Protein AF-A0A1W5DAJ4-F1 (afdb_monomer_lite)

Radius of gyration: 25.54 Å; chains: 1; bounding box: 80×36×80 Å

Organism: NCBI:txid136370

Foldseek 3Di:
DAKFWDKDKDKWFDPPPPDPVNVVVVVLVVQVVVCVVVQLLQWWWAAPPPDPDPPDIDTDGDHRAEEAEAECQVPPDASVVCVVVVNDVVVVDCVVQAPADRGHPDPHGHRQWHWYWYHYHRIIMIMIIGIDPDPPDDPDPDDDPPPDDDPDDPPPPPDDDDDDDDDDDDDDDDDDDDDDDDDPDDDDDDDDDDDDDDDDDDDDDD

Sequence (206 aa):
MPPAYTRMILCFSLPSGTGILYAIHILRDGLRATVSDIPILSGEVKWACPSKQKGLRAIHVGRRPELVVKDLTASHLGFADLHATYFPPSELDGDILCAQPGFPQQWIDLPILATQATFINGGLLLGICVYHLARRGRHNNSPQNPRRKLPQLPNSIWPIFVESAITPRTIRPSPLDVRLWPWSHLRPCRIRCPTELSHRPPTIPP

InterPro domains:
  IPR023213 Chloramphenicol acetyltransferase-like domain superfamily [G3DSA:3.30.559.10] (1-135)
  IPR054710 Trichothecene 3-O-acetyltransferase-like, N-terminal [PF22664] (5-132)

Structure (mmCIF, N/CA/C/O backbone):
data_AF-A0A1W5DAJ4-F1
#
_entry.id   AF-A0A1W5DAJ4-F1
#
loop_
_atom_site.group_PDB
_atom_site.id
_atom_site.type_symbol
_atom_site.label_atom_id
_atom_site.label_alt_id
_atom_site.label_comp_id
_atom_site.label_asym_id
_atom_site.label_entity_id
_atom_site.label_seq_id
_atom_site.pdbx_PDB_ins_code
_atom_site.Cartn_x
_atom_site.Cartn_y
_atom_site.Cartn_z
_atom_site.occupancy
_atom_site.B_iso_or_equiv
_atom_site.auth_seq_id
_atom_site.auth_comp_id
_atom_site.auth_asym_id
_atom_site.auth_atom_id
_atom_site.pdbx_PDB_model_num
ATOM 1 N N . MET A 1 1 ? 14.054 11.609 -15.795 1.00 62.72 1 MET A N 1
ATOM 2 C CA . MET A 1 1 ? 13.178 11.749 -14.623 1.00 62.72 1 MET A CA 1
ATOM 3 C C . MET A 1 1 ? 13.763 10.889 -13.519 1.00 62.72 1 MET A C 1
ATOM 5 O O . MET A 1 1 ? 14.151 9.762 -13.837 1.00 62.72 1 MET A O 1
ATOM 9 N N . PRO A 1 2 ? 13.934 11.429 -12.304 1.00 78.12 2 PRO A N 1
ATOM 10 C CA . PRO A 1 2 ? 14.338 10.625 -11.160 1.00 78.12 2 PRO A CA 1
ATOM 11 C C . PRO A 1 2 ? 13.298 9.522 -10.900 1.00 78.12 2 PRO A C 1
ATOM 13 O O . PRO A 1 2 ? 12.136 9.681 -11.285 1.00 78.12 2 PRO A O 1
ATOM 16 N N . PRO A 1 3 ? 13.701 8.398 -10.295 1.00 84.56 3 PRO A N 1
ATOM 17 C CA . PRO A 1 3 ? 12.768 7.403 -9.779 1.00 84.56 3 PRO A CA 1
ATOM 18 C C . PRO A 1 3 ? 11.760 8.066 -8.843 1.00 84.56 3 PRO A C 1
ATOM 20 O O . PRO A 1 3 ? 12.147 8.897 -8.024 1.00 84.56 3 PRO A O 1
ATOM 23 N N . ALA A 1 4 ? 10.489 7.716 -8.981 1.00 91.12 4 ALA A N 1
ATOM 24 C CA . ALA A 1 4 ? 9.424 8.249 -8.146 1.00 91.12 4 ALA A CA 1
ATOM 25 C C . ALA A 1 4 ? 8.326 7.202 -7.978 1.00 91.12 4 ALA A C 1
ATOM 27 O O . ALA A 1 4 ? 8.133 6.362 -8.861 1.00 91.12 4 ALA A O 1
ATOM 28 N N . TYR A 1 5 ? 7.600 7.281 -6.870 1.00 93.06 5 TYR A N 1
ATOM 29 C CA . TYR A 1 5 ? 6.400 6.493 -6.629 1.00 93.06 5 TYR A CA 1
ATOM 30 C C . TYR A 1 5 ? 5.166 7.382 -6.685 1.00 93.06 5 TYR A C 1
ATOM 32 O O . TYR A 1 5 ? 5.114 8.434 -6.047 1.00 93.06 5 TYR A O 1
ATOM 40 N N . THR A 1 6 ? 4.139 6.914 -7.388 1.00 93.81 6 THR A N 1
ATOM 41 C CA . THR A 1 6 ? 2.778 7.392 -7.154 1.00 93.81 6 THR A CA 1
ATOM 42 C C . THR A 1 6 ? 2.288 6.756 -5.859 1.00 93.81 6 THR A C 1
ATOM 44 O O . THR A 1 6 ? 2.327 5.531 -5.720 1.00 93.81 6 THR A O 1
ATOM 47 N N . ARG A 1 7 ? 1.853 7.585 -4.908 1.00 94.62 7 ARG A N 1
ATOM 48 C CA . ARG A 1 7 ? 1.373 7.152 -3.592 1.00 94.62 7 ARG A CA 1
ATOM 49 C C . ARG A 1 7 ? -0.119 7.419 -3.465 1.00 94.62 7 ARG A C 1
ATOM 51 O O . ARG A 1 7 ? -0.577 8.502 -3.816 1.00 94.62 7 ARG A O 1
ATOM 58 N N . MET A 1 8 ? -0.852 6.433 -2.967 1.00 95.88 8 MET A N 1
ATOM 59 C CA . MET A 1 8 ? -2.287 6.510 -2.700 1.00 95.88 8 MET A CA 1
ATOM 60 C C . MET A 1 8 ? -2.552 5.978 -1.297 1.00 95.88 8 MET A C 1
ATOM 62 O O . MET A 1 8 ? -1.924 5.003 -0.890 1.00 95.88 8 MET A O 1
ATOM 66 N N . ILE A 1 9 ? -3.480 6.597 -0.574 1.00 97.06 9 ILE A N 1
ATOM 67 C CA . ILE A 1 9 ? -3.928 6.131 0.739 1.00 97.06 9 ILE A CA 1
ATOM 68 C C . ILE A 1 9 ? -5.428 5.879 0.640 1.00 97.06 9 ILE A C 1
ATOM 70 O O . ILE A 1 9 ? -6.190 6.780 0.297 1.00 97.06 9 ILE A O 1
ATOM 74 N N . LEU A 1 10 ? -5.840 4.645 0.911 1.00 97.06 10 LEU A N 1
ATOM 75 C CA . LEU A 1 10 ? -7.243 4.249 0.966 1.00 97.06 10 LEU A CA 1
ATOM 76 C C . LEU A 1 10 ? -7.658 4.099 2.428 1.00 97.06 10 LEU A C 1
ATOM 78 O O . LEU A 1 10 ? -6.958 3.449 3.203 1.00 97.06 10 LEU A O 1
ATOM 82 N N . CYS A 1 11 ? -8.788 4.691 2.801 1.00 96.94 11 CYS A N 1
ATOM 83 C CA . CYS A 1 11 ? -9.263 4.715 4.181 1.00 96.94 11 CYS A CA 1
ATOM 84 C C . CYS A 1 11 ? -10.478 3.795 4.329 1.00 96.94 11 CYS A C 1
ATOM 86 O O . CYS A 1 11 ? -11.463 3.951 3.610 1.00 96.94 11 CYS A O 1
ATOM 88 N N . PHE A 1 12 ? -10.425 2.864 5.280 1.00 96.69 12 PHE A N 1
ATOM 89 C CA . PHE A 1 12 ? -11.493 1.903 5.541 1.00 96.69 12 PHE A CA 1
ATOM 90 C C . PHE A 1 12 ? -11.929 1.967 7.002 1.00 96.69 12 PHE A C 1
ATOM 92 O O . PHE A 1 12 ? -11.098 1.880 7.907 1.00 96.69 12 PHE A O 1
ATOM 99 N N . SER A 1 13 ? -13.238 2.066 7.234 1.00 96.31 13 SER A N 1
ATOM 100 C CA . SER A 1 13 ? -13.805 1.816 8.558 1.00 96.31 13 SER A CA 1
ATOM 101 C C . SER A 1 13 ? -13.768 0.316 8.832 1.00 96.31 13 SER A C 1
ATOM 103 O O . SER A 1 13 ? -14.112 -0.481 7.956 1.00 96.31 13 SER A O 1
ATOM 105 N N . LEU A 1 14 ? -13.350 -0.073 10.035 1.00 94.62 14 LEU A N 1
ATOM 106 C CA . LEU A 1 14 ? -13.385 -1.465 10.465 1.00 94.62 14 LEU A CA 1
ATOM 107 C C . LEU A 1 14 ? -14.561 -1.679 11.425 1.00 94.62 14 LEU A C 1
ATOM 109 O O . LEU A 1 14 ? -14.670 -0.951 12.414 1.00 94.62 14 LEU A O 1
ATOM 113 N N . PRO A 1 15 ? -15.421 -2.688 11.184 1.00 90.94 15 PRO A N 1
ATOM 114 C CA . PRO A 1 15 ? -16.471 -3.055 12.127 1.00 90.94 15 PRO A CA 1
ATOM 115 C C . PRO A 1 15 ? -15.903 -3.380 13.510 1.00 90.94 15 PRO A C 1
ATOM 117 O O . PRO A 1 15 ? -14.815 -3.961 13.626 1.00 90.94 15 PRO A O 1
ATOM 120 N N . SER A 1 16 ? -16.659 -3.060 14.560 1.00 85.69 16 SER A N 1
ATOM 121 C CA . SER A 1 16 ? -16.289 -3.393 15.936 1.00 85.69 16 SER A CA 1
ATOM 122 C C . SER A 1 16 ? -16.043 -4.899 16.091 1.00 85.69 16 SER A C 1
ATOM 124 O O . SER A 1 16 ? -16.784 -5.731 15.571 1.00 85.69 16 SER A O 1
ATOM 126 N N . GLY A 1 17 ? -14.955 -5.258 16.777 1.00 83.06 17 GLY A N 1
ATOM 127 C CA . GLY A 1 17 ? -14.549 -6.655 16.960 1.00 83.06 17 GLY A CA 1
ATOM 128 C C . GLY A 1 17 ? -13.817 -7.287 15.769 1.00 83.06 17 GLY A C 1
ATOM 129 O O . GLY A 1 17 ? -13.418 -8.447 15.863 1.00 83.06 17 GLY A O 1
ATOM 130 N N . THR A 1 18 ? -13.581 -6.556 14.670 1.00 87.81 18 THR A N 1
ATOM 131 C CA . THR A 1 18 ? -12.722 -7.051 13.582 1.00 87.81 18 THR A CA 1
ATOM 132 C C . THR A 1 18 ? -11.297 -7.241 14.092 1.00 87.81 18 THR A C 1
ATOM 134 O O . THR A 1 18 ? -10.613 -6.280 14.441 1.00 87.81 18 THR A O 1
ATOM 137 N N . GLY A 1 19 ? -10.822 -8.486 14.111 1.00 90.88 19 GLY A N 1
ATOM 138 C CA . GLY A 1 19 ? -9.447 -8.785 14.495 1.00 90.88 19 GLY A CA 1
ATOM 139 C C . GLY A 1 19 ? -8.446 -8.268 13.459 1.00 90.88 19 GLY A C 1
ATOM 140 O O . GLY A 1 19 ? -8.556 -8.579 12.273 1.00 90.88 19 GLY A O 1
ATOM 141 N N . ILE A 1 20 ? -7.414 -7.549 13.909 1.00 93.25 20 ILE A N 1
ATOM 142 C CA . ILE A 1 20 ? -6.321 -7.044 13.056 1.00 93.25 20 ILE A CA 1
ATOM 143 C C . ILE A 1 20 ? -5.693 -8.174 12.225 1.00 93.25 20 ILE A C 1
ATOM 145 O O . ILE A 1 20 ? -5.485 -8.031 11.021 1.00 93.25 20 ILE A O 1
ATOM 149 N N . LEU A 1 21 ? -5.463 -9.339 12.839 1.00 95.31 21 LEU A N 1
ATOM 150 C CA . LEU A 1 21 ? -4.901 -10.511 12.156 1.00 95.31 21 LEU A CA 1
ATOM 151 C C . LEU A 1 21 ? -5.775 -11.002 10.996 1.00 95.31 21 LEU A C 1
ATOM 153 O O . LEU A 1 21 ? -5.245 -11.409 9.962 1.00 95.31 21 LEU A O 1
ATOM 157 N N . TYR A 1 22 ? -7.098 -10.929 11.145 1.00 95.19 22 TYR A N 1
ATOM 158 C CA . TYR A 1 22 ? -8.038 -11.315 10.098 1.00 95.19 22 TYR A CA 1
ATOM 159 C C . TYR A 1 22 ? -7.970 -10.348 8.910 1.00 95.19 22 TYR A C 1
ATOM 161 O O . TYR A 1 22 ? -7.842 -10.780 7.765 1.00 95.19 22 TYR A O 1
ATOM 169 N N . ALA A 1 23 ? -7.943 -9.039 9.175 1.00 95.94 23 ALA A N 1
ATOM 170 C CA . ALA A 1 23 ? -7.769 -8.031 8.131 1.00 95.94 23 ALA A CA 1
ATOM 171 C C . ALA A 1 23 ? -6.422 -8.183 7.398 1.00 95.94 23 ALA A C 1
ATOM 173 O O . ALA A 1 23 ? -6.378 -8.147 6.169 1.00 95.94 23 ALA A O 1
ATOM 174 N N . ILE A 1 24 ? -5.326 -8.431 8.128 1.00 96.75 24 ILE A N 1
ATOM 175 C CA . ILE A 1 24 ? -4.007 -8.709 7.532 1.00 96.75 24 ILE A CA 1
ATOM 176 C C . ILE A 1 24 ? -4.068 -9.935 6.617 1.00 96.75 24 ILE A C 1
ATOM 178 O O . ILE A 1 24 ? -3.464 -9.928 5.544 1.00 96.75 24 ILE A O 1
ATOM 182 N N . HIS A 1 25 ? -4.773 -10.990 7.029 1.00 96.50 25 HIS A N 1
ATOM 183 C CA . HIS A 1 25 ? -4.914 -12.201 6.227 1.00 96.50 25 HIS A CA 1
ATOM 184 C C . HIS A 1 25 ? -5.629 -11.917 4.899 1.00 96.50 25 HIS A C 1
ATOM 186 O O . HIS A 1 25 ? -5.073 -12.229 3.846 1.00 96.50 25 HIS A O 1
ATOM 192 N N . ILE A 1 26 ? -6.773 -11.223 4.943 1.00 96.50 26 ILE A N 1
ATOM 193 C CA . ILE A 1 26 ? -7.517 -10.804 3.743 1.00 96.50 26 ILE A CA 1
ATOM 194 C C . ILE A 1 26 ? -6.635 -9.963 2.815 1.00 96.50 26 ILE A C 1
ATOM 196 O O . ILE A 1 26 ? -6.581 -10.217 1.613 1.00 96.50 26 ILE A O 1
ATOM 200 N N . LEU A 1 27 ? -5.915 -8.977 3.357 1.00 97.38 27 LEU A N 1
ATOM 201 C CA . LEU A 1 27 ? -5.051 -8.107 2.559 1.00 97.38 27 LEU A CA 1
ATOM 202 C C . LEU A 1 27 ? -3.917 -8.881 1.881 1.00 97.38 27 LEU A C 1
ATOM 204 O O . LEU A 1 27 ? -3.613 -8.630 0.716 1.00 97.38 27 LEU A O 1
ATOM 208 N N . ARG A 1 28 ? -3.297 -9.837 2.582 1.00 96.69 28 ARG A N 1
ATOM 209 C CA . ARG A 1 28 ? -2.247 -10.691 2.005 1.00 96.69 28 ARG A CA 1
ATOM 210 C C . ARG A 1 28 ? -2.785 -11.570 0.885 1.00 96.69 28 ARG A C 1
ATOM 212 O O . ARG A 1 28 ? -2.113 -11.718 -0.136 1.00 96.69 28 ARG A O 1
ATOM 219 N N . ASP A 1 29 ? -3.975 -12.131 1.060 1.00 96.56 29 ASP A N 1
ATOM 220 C CA . ASP A 1 29 ? -4.607 -12.956 0.036 1.00 96.56 29 ASP A CA 1
ATOM 221 C C . ASP A 1 29 ? -5.022 -12.137 -1.184 1.00 96.56 29 ASP A C 1
ATOM 223 O O . ASP A 1 29 ? -4.697 -12.525 -2.307 1.00 96.56 29 ASP A O 1
ATOM 227 N N . GLY A 1 30 ? -5.622 -10.963 -0.978 1.00 96.38 30 GLY A N 1
ATOM 228 C CA . GLY A 1 30 ? -5.949 -10.030 -2.054 1.00 96.38 30 GLY A CA 1
ATOM 229 C C . GLY A 1 30 ? -4.711 -9.564 -2.821 1.00 96.38 30 GLY A C 1
ATOM 230 O O . GLY A 1 30 ? -4.702 -9.574 -4.052 1.00 96.38 30 GLY A O 1
ATOM 231 N N . LEU A 1 31 ? -3.626 -9.226 -2.118 1.00 96.12 31 LEU A N 1
ATOM 232 C CA . LEU A 1 31 ? -2.358 -8.839 -2.741 1.00 96.12 31 LEU A CA 1
ATOM 233 C C . LEU A 1 31 ? -1.751 -9.985 -3.562 1.00 96.12 31 LEU A C 1
ATOM 235 O O . LEU A 1 31 ? -1.262 -9.764 -4.670 1.00 96.12 31 LEU A O 1
ATOM 239 N N . ARG A 1 32 ? -1.808 -11.218 -3.047 1.00 94.94 32 ARG A N 1
ATOM 240 C CA . ARG A 1 32 ? -1.338 -12.414 -3.756 1.00 94.94 32 ARG A CA 1
ATOM 241 C C . ARG A 1 32 ? -2.164 -12.687 -5.015 1.00 94.94 32 ARG A C 1
ATOM 243 O O . ARG A 1 32 ? -1.570 -12.970 -6.051 1.00 94.94 32 ARG A O 1
ATOM 250 N N . ALA A 1 33 ? -3.489 -12.561 -4.944 1.00 95.81 33 ALA A N 1
ATOM 251 C CA . ALA A 1 33 ? -4.372 -12.683 -6.105 1.00 95.81 33 ALA A CA 1
ATOM 252 C C . ALA A 1 33 ? -4.077 -11.592 -7.150 1.00 95.81 33 ALA A C 1
ATOM 254 O O . ALA A 1 33 ? -3.820 -11.898 -8.308 1.00 95.81 33 ALA A O 1
ATOM 255 N N . THR A 1 34 ? -3.966 -10.335 -6.712 1.00 95.06 34 THR A N 1
ATOM 256 C CA . THR A 1 34 ? -3.654 -9.181 -7.577 1.00 95.06 34 THR A CA 1
ATOM 257 C C . THR A 1 34 ? -2.344 -9.381 -8.339 1.00 95.06 34 THR A C 1
ATOM 259 O O . THR A 1 34 ? -2.237 -9.085 -9.525 1.00 95.06 34 THR A O 1
ATOM 262 N N . VAL A 1 35 ? -1.329 -9.908 -7.659 1.00 93.25 35 VAL A N 1
ATOM 263 C CA . VAL A 1 35 ? -0.022 -10.207 -8.250 1.00 93.25 35 VAL A CA 1
ATOM 264 C C . VAL A 1 35 ? -0.062 -11.426 -9.168 1.00 93.25 35 VAL A C 1
ATOM 266 O O . VAL A 1 35 ? 0.654 -11.445 -10.164 1.00 93.25 35 VAL A O 1
ATOM 269 N N . SER A 1 36 ? -0.887 -12.425 -8.861 1.00 92.81 36 SER A N 1
ATOM 270 C CA . SER A 1 36 ? -1.119 -13.560 -9.757 1.00 92.81 36 SER A CA 1
ATOM 271 C C . SER A 1 36 ? -1.712 -13.094 -11.089 1.00 92.81 36 SER A C 1
ATOM 273 O O . SER A 1 36 ? -1.249 -13.516 -12.147 1.00 92.81 36 SER A O 1
ATOM 275 N N . ASP A 1 37 ? -2.683 -12.183 -11.035 1.00 95.19 37 ASP A N 1
ATOM 276 C CA . ASP A 1 37 ? -3.364 -11.657 -12.221 1.00 95.19 37 ASP A CA 1
ATOM 277 C C . ASP A 1 37 ? -2.502 -10.643 -12.984 1.00 95.19 37 ASP A C 1
ATOM 279 O O . ASP A 1 37 ? -2.554 -10.558 -14.213 1.00 95.19 37 ASP A O 1
ATOM 283 N N . ILE A 1 38 ? -1.667 -9.886 -12.265 1.00 93.25 38 ILE A N 1
ATOM 284 C CA . ILE A 1 38 ? -0.798 -8.848 -12.825 1.00 93.25 38 ILE A CA 1
ATOM 285 C C . ILE A 1 38 ? 0.655 -9.071 -12.351 1.00 93.25 38 ILE A C 1
ATOM 287 O O . ILE A 1 38 ? 1.167 -8.325 -11.506 1.00 93.25 38 ILE A O 1
ATOM 291 N N . PRO A 1 39 ? 1.383 -10.054 -12.926 1.00 91.19 39 PRO A N 1
ATOM 292 C CA . PRO A 1 39 ? 2.701 -10.470 -12.433 1.00 91.19 39 PRO A CA 1
ATOM 293 C C . PRO A 1 39 ? 3.750 -9.363 -12.386 1.00 91.19 39 PRO A C 1
ATOM 295 O O . PRO A 1 39 ? 4.647 -9.403 -11.546 1.00 91.19 39 PRO A O 1
ATOM 298 N N . ILE A 1 40 ? 3.643 -8.338 -13.237 1.00 90.50 40 ILE A N 1
ATOM 299 C CA . ILE A 1 40 ? 4.591 -7.218 -13.236 1.00 90.50 40 ILE A CA 1
ATOM 300 C C . ILE A 1 40 ? 4.598 -6.449 -11.905 1.00 90.50 40 ILE A C 1
ATOM 302 O O . ILE A 1 40 ? 5.617 -5.863 -11.560 1.00 90.50 40 ILE A O 1
ATOM 306 N N . LEU A 1 41 ? 3.516 -6.492 -11.119 1.00 92.12 41 LEU A N 1
ATOM 307 C CA . LEU A 1 41 ? 3.456 -5.850 -9.800 1.00 92.12 41 LEU A CA 1
ATOM 308 C C . LEU A 1 41 ? 4.378 -6.524 -8.773 1.00 92.12 41 LEU A C 1
ATOM 310 O O . LEU A 1 41 ? 4.851 -5.869 -7.851 1.00 92.12 41 LEU A O 1
ATOM 314 N N . SER A 1 42 ? 4.704 -7.804 -8.972 1.00 92.19 42 SER A N 1
ATOM 315 C CA . SER A 1 42 ? 5.742 -8.524 -8.212 1.00 92.19 42 SER A CA 1
ATOM 316 C C . SER A 1 42 ? 7.163 -8.229 -8.690 1.00 92.19 42 SER A C 1
ATOM 318 O O . SER A 1 42 ? 8.122 -8.891 -8.295 1.00 92.19 42 SER A O 1
ATOM 320 N N . GLY A 1 43 ? 7.302 -7.293 -9.624 1.00 91.12 43 GLY A N 1
ATOM 321 C CA . GLY A 1 43 ? 8.576 -6.950 -10.205 1.00 91.12 43 GLY A CA 1
ATOM 322 C C . GLY A 1 43 ? 9.377 -5.974 -9.358 1.00 91.12 43 GLY A C 1
ATOM 323 O O . GLY A 1 43 ? 8.857 -5.246 -8.514 1.00 91.12 43 GLY A O 1
ATOM 324 N N . GLU A 1 44 ? 10.661 -5.918 -9.660 1.00 90.31 44 GLU A N 1
ATOM 325 C CA . GLU A 1 44 ? 11.583 -4.893 -9.193 1.00 90.31 44 GLU A CA 1
ATOM 326 C C . GLU A 1 44 ? 12.298 -4.262 -10.388 1.00 90.31 44 GLU A C 1
ATOM 328 O O . GLU A 1 44 ? 12.596 -4.912 -11.395 1.00 90.31 44 GLU A O 1
ATOM 333 N N . VAL A 1 45 ? 12.561 -2.968 -10.287 1.00 88.00 45 VAL A N 1
ATOM 334 C CA . VAL A 1 45 ? 13.271 -2.197 -11.292 1.00 88.00 45 VAL A CA 1
ATOM 335 C C . VAL A 1 45 ? 14.755 -2.228 -10.964 1.00 88.00 45 VAL A C 1
ATOM 337 O O . VAL A 1 45 ? 15.208 -1.650 -9.976 1.00 88.00 45 VAL A O 1
ATOM 340 N N . LYS A 1 46 ? 15.512 -2.872 -11.849 1.00 85.31 46 LYS A N 1
ATOM 341 C CA . LYS A 1 46 ? 16.963 -3.042 -11.772 1.00 85.31 46 LYS A CA 1
ATOM 342 C C . LYS A 1 46 ? 17.659 -2.348 -12.931 1.00 85.31 46 LYS A C 1
ATOM 344 O O . LYS A 1 46 ? 17.057 -2.050 -13.966 1.00 85.31 46 LYS A O 1
ATOM 349 N N . TRP A 1 47 ? 18.953 -2.091 -12.780 1.00 77.50 47 TRP A N 1
ATOM 350 C CA . TRP A 1 47 ? 19.781 -1.651 -13.898 1.00 77.50 47 TRP A CA 1
ATOM 351 C C . TRP A 1 47 ? 19.896 -2.767 -14.933 1.00 77.50 47 TRP A C 1
ATOM 353 O O . TRP A 1 47 ? 20.207 -3.907 -14.597 1.00 77.50 47 TRP A O 1
ATOM 363 N N . ALA A 1 48 ? 19.668 -2.439 -16.205 1.00 73.12 48 ALA A N 1
ATOM 364 C CA . ALA A 1 48 ? 19.890 -3.394 -17.279 1.00 73.12 48 ALA A CA 1
ATOM 365 C C . ALA A 1 48 ? 21.406 -3.565 -17.484 1.00 73.12 48 ALA A C 1
ATOM 367 O O . ALA A 1 48 ? 22.054 -2.715 -18.101 1.00 73.12 48 ALA A O 1
ATOM 368 N N . CYS A 1 49 ? 21.976 -4.647 -16.954 1.00 64.38 49 CYS A N 1
ATOM 369 C CA . CYS A 1 49 ? 23.369 -5.039 -17.176 1.00 64.38 49 CYS A CA 1
ATOM 370 C C . CYS A 1 49 ? 23.466 -6.210 -18.173 1.00 64.38 49 CYS A C 1
ATOM 372 O O . CYS A 1 49 ? 22.663 -7.136 -18.073 1.00 64.38 49 CYS A O 1
ATOM 374 N N . PRO A 1 50 ? 24.454 -6.231 -19.091 1.00 60.41 50 PRO A N 1
ATOM 375 C CA . PRO A 1 50 ? 25.263 -5.108 -19.560 1.00 60.41 50 PRO A CA 1
ATOM 376 C C . PRO A 1 50 ? 24.501 -4.352 -20.662 1.00 60.41 50 PRO A C 1
ATOM 378 O O . PRO A 1 50 ? 24.296 -4.869 -21.760 1.00 60.41 50 PRO A O 1
ATOM 381 N N . SER A 1 51 ? 24.080 -3.112 -20.404 1.00 59.78 51 SER A N 1
ATOM 382 C CA . SER A 1 51 ? 23.511 -2.256 -21.451 1.00 59.78 51 SER A CA 1
ATOM 383 C C . SER A 1 51 ? 24.495 -1.159 -21.847 1.00 59.78 51 SER A C 1
ATOM 385 O O . SER A 1 51 ? 25.037 -0.437 -21.016 1.00 59.78 51 SER A O 1
ATOM 387 N N . LYS A 1 52 ? 24.704 -0.993 -23.158 1.00 60.97 52 LYS A N 1
ATOM 388 C CA . LYS A 1 52 ? 25.476 0.133 -23.718 1.00 60.97 52 LYS A CA 1
ATOM 389 C C . LYS A 1 52 ? 24.762 1.482 -23.525 1.00 60.97 52 LYS A C 1
ATOM 391 O O . LYS A 1 52 ? 25.350 2.538 -23.738 1.00 60.97 52 LYS A O 1
ATOM 396 N N . GLN A 1 53 ? 23.486 1.463 -23.132 1.00 68.75 53 GLN A N 1
ATOM 397 C CA . GLN A 1 53 ? 22.675 2.651 -22.907 1.00 68.75 53 GLN A CA 1
ATOM 398 C C . GLN A 1 53 ? 22.635 3.003 -21.417 1.00 68.75 53 GLN A C 1
ATOM 400 O O . GLN A 1 53 ? 21.876 2.412 -20.649 1.00 68.75 53 GLN A O 1
ATOM 405 N N . LYS A 1 54 ? 23.378 4.047 -21.028 1.00 65.62 54 LYS A N 1
ATOM 406 C CA . LYS A 1 54 ? 23.235 4.675 -19.705 1.00 65.62 54 LYS A CA 1
ATOM 407 C C . LYS A 1 54 ? 21.759 4.988 -19.434 1.00 65.62 54 LYS A C 1
ATOM 409 O O . LYS A 1 54 ? 21.090 5.595 -20.275 1.00 65.62 54 LYS A O 1
ATOM 414 N N . GLY A 1 55 ? 21.256 4.596 -18.266 1.00 67.88 55 GLY A N 1
ATOM 415 C CA . GLY A 1 55 ? 19.868 4.868 -17.884 1.00 67.88 55 GLY A CA 1
ATOM 416 C C . GLY A 1 55 ? 18.876 3.738 -18.165 1.00 67.88 55 GLY A C 1
ATOM 417 O O . GLY A 1 55 ? 17.717 3.889 -17.786 1.00 67.88 55 GLY A O 1
ATOM 418 N N . LEU A 1 56 ? 19.273 2.646 -18.835 1.00 72.31 56 LEU A N 1
ATOM 419 C CA . LEU A 1 56 ? 18.344 1.553 -19.122 1.00 72.31 56 LEU A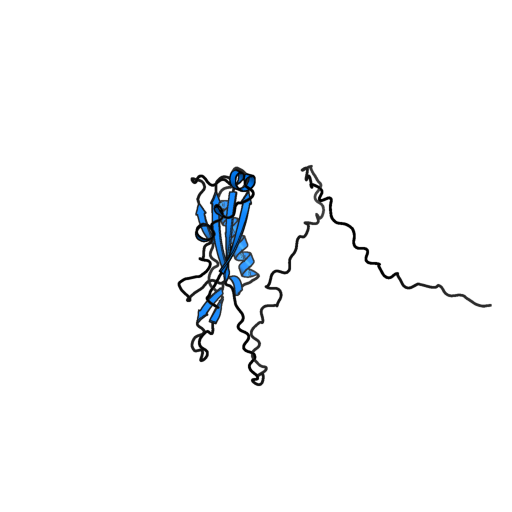 CA 1
ATOM 420 C C . LEU A 1 56 ? 18.044 0.749 -17.852 1.00 72.31 56 LEU A C 1
ATOM 422 O O . LEU A 1 56 ? 18.949 0.298 -17.148 1.00 72.31 56 LEU A O 1
ATOM 426 N N . ARG A 1 57 ? 16.752 0.564 -17.588 1.00 77.06 57 ARG A N 1
ATOM 427 C CA . ARG A 1 57 ? 16.242 -0.219 -16.468 1.00 77.06 57 ARG A CA 1
ATOM 428 C C . ARG A 1 57 ? 15.438 -1.395 -16.996 1.00 77.06 57 ARG A C 1
ATOM 430 O O . ARG A 1 57 ? 14.721 -1.251 -17.986 1.00 77.06 57 ARG A O 1
ATOM 437 N N . ALA A 1 58 ? 15.586 -2.535 -16.344 1.00 82.88 58 ALA A N 1
ATOM 438 C CA . ALA A 1 58 ? 14.832 -3.744 -16.612 1.00 82.88 58 ALA A CA 1
ATOM 439 C C . ALA A 1 58 ? 13.916 -4.038 -15.427 1.00 82.88 58 ALA A C 1
ATOM 441 O O . ALA A 1 58 ? 14.229 -3.697 -14.286 1.00 82.88 58 ALA A O 1
ATOM 442 N N . ILE A 1 59 ? 12.785 -4.670 -15.717 1.00 86.38 59 ILE A N 1
ATOM 443 C CA . ILE A 1 59 ? 11.870 -5.168 -14.700 1.00 86.38 59 ILE A CA 1
ATOM 444 C C . ILE A 1 59 ? 12.153 -6.650 -14.529 1.00 86.38 59 ILE A C 1
ATOM 446 O O . ILE A 1 59 ? 12.095 -7.406 -15.498 1.00 86.38 59 ILE A O 1
ATOM 450 N N . HIS A 1 60 ? 12.473 -7.047 -13.307 1.00 85.56 60 HIS A N 1
ATOM 451 C CA . HIS A 1 60 ? 12.704 -8.433 -12.937 1.00 85.56 60 HIS A CA 1
ATOM 452 C C . HIS A 1 60 ? 11.496 -8.899 -12.137 1.00 85.56 60 HIS A C 1
ATOM 454 O O . HIS A 1 60 ? 11.244 -8.390 -11.053 1.00 85.56 60 HIS A O 1
ATOM 460 N N . VAL A 1 61 ? 10.718 -9.814 -12.708 1.00 83.19 61 VAL A N 1
ATOM 461 C CA . VAL A 1 61 ? 9.533 -10.399 -12.066 1.00 83.19 61 VAL A CA 1
ATOM 462 C C . VAL A 1 61 ? 9.974 -11.543 -11.154 1.00 83.19 61 VAL A C 1
ATOM 464 O O . VAL A 1 61 ? 10.895 -12.278 -11.506 1.00 83.19 61 VAL A O 1
ATOM 467 N N . GLY A 1 62 ? 9.314 -11.706 -10.004 1.00 73.94 62 GLY A N 1
ATOM 468 C CA . GLY A 1 62 ? 9.576 -12.814 -9.078 1.00 73.94 62 GLY A CA 1
ATOM 469 C C . GLY A 1 62 ? 9.879 -12.400 -7.639 1.00 73.94 62 GLY A C 1
ATOM 470 O O . GLY A 1 62 ? 10.171 -13.265 -6.815 1.00 73.94 62 GLY A O 1
ATOM 471 N N . ARG A 1 63 ? 9.790 -11.106 -7.299 1.00 76.38 63 ARG A N 1
ATOM 472 C CA . ARG A 1 63 ? 9.846 -10.652 -5.904 1.00 76.38 63 ARG A CA 1
ATOM 473 C C . ARG A 1 63 ? 8.508 -10.950 -5.235 1.00 76.38 63 ARG A C 1
ATOM 475 O O . ARG A 1 63 ? 7.447 -10.711 -5.799 1.00 76.38 63 ARG A O 1
ATOM 482 N N . ARG A 1 64 ? 8.525 -11.442 -3.999 1.00 78.56 64 ARG A N 1
ATOM 483 C CA . ARG A 1 64 ? 7.283 -11.612 -3.237 1.00 78.56 64 ARG A CA 1
ATOM 484 C C . ARG A 1 64 ? 6.662 -10.230 -2.973 1.00 78.56 64 ARG A C 1
ATOM 486 O O . ARG A 1 64 ? 7.392 -9.338 -2.538 1.00 78.56 64 ARG A O 1
ATOM 493 N N . PRO A 1 65 ? 5.357 -10.030 -3.224 1.00 82.44 65 PRO A N 1
ATOM 494 C CA . PRO A 1 65 ? 4.734 -8.746 -2.950 1.00 82.44 65 PRO A CA 1
ATOM 495 C C . PRO A 1 65 ? 4.745 -8.469 -1.448 1.00 82.44 65 PRO A C 1
ATOM 497 O O . PRO A 1 65 ? 4.544 -9.370 -0.628 1.00 82.44 65 PRO A O 1
ATOM 500 N N . GLU A 1 66 ? 5.026 -7.220 -1.099 1.00 86.56 66 GLU A N 1
ATOM 501 C CA . GLU A 1 66 ? 5.294 -6.808 0.272 1.00 86.56 66 GLU A CA 1
ATOM 502 C C . GLU A 1 66 ? 4.108 -6.027 0.840 1.00 86.56 66 GLU A C 1
ATOM 504 O O . GLU A 1 66 ? 3.677 -5.019 0.269 1.00 86.56 66 GLU A O 1
ATOM 509 N N . LEU A 1 67 ? 3.600 -6.512 1.976 1.00 95.69 67 LEU A N 1
ATOM 510 C CA . LEU A 1 67 ? 2.634 -5.819 2.821 1.00 95.69 67 LEU A CA 1
ATOM 511 C C . LEU A 1 67 ? 3.301 -5.513 4.161 1.00 95.69 67 LEU A C 1
ATOM 513 O O . LEU A 1 67 ? 3.451 -6.404 5.003 1.00 95.69 67 LEU A O 1
ATOM 517 N N . VAL A 1 68 ? 3.686 -4.256 4.347 1.00 97.00 68 VAL A N 1
ATOM 518 C CA . VAL A 1 68 ? 4.139 -3.734 5.638 1.00 97.00 68 VAL A CA 1
ATOM 519 C C . VAL A 1 68 ? 2.916 -3.561 6.533 1.00 97.00 68 VAL A C 1
ATOM 521 O O . VAL A 1 68 ? 1.882 -3.076 6.085 1.00 97.00 68 VAL A O 1
ATOM 524 N N . VAL A 1 69 ? 3.010 -3.961 7.796 1.00 97.06 69 VAL A N 1
ATOM 525 C CA . VAL A 1 69 ? 1.924 -3.791 8.766 1.00 97.06 69 VAL A CA 1
ATOM 526 C C . VAL A 1 69 ? 2.404 -2.870 9.875 1.00 97.06 69 VAL A C 1
ATOM 528 O O . VAL A 1 69 ? 3.463 -3.108 10.453 1.00 97.06 69 VAL A O 1
ATOM 531 N N . LYS A 1 70 ? 1.617 -1.839 10.176 1.00 96.31 70 LYS A N 1
ATOM 532 C CA . LYS A 1 70 ? 1.800 -0.956 11.327 1.00 96.31 70 LYS A CA 1
ATOM 533 C C . LYS A 1 70 ? 0.526 -0.944 12.159 1.00 96.31 70 LYS A C 1
ATOM 535 O O . LYS A 1 70 ? -0.569 -0.866 11.610 1.00 96.31 70 LYS A O 1
ATOM 540 N N . ASP A 1 71 ? 0.679 -0.997 13.472 1.00 94.62 71 ASP A N 1
ATOM 541 C CA . ASP A 1 71 ? -0.422 -0.839 14.415 1.00 94.62 71 ASP A CA 1
ATOM 542 C C . ASP A 1 71 ? -0.240 0.482 15.164 1.00 94.62 71 ASP A C 1
ATOM 544 O O . ASP A 1 71 ? 0.744 0.671 15.877 1.00 94.62 71 ASP A O 1
ATOM 548 N N . LEU A 1 72 ? -1.168 1.408 14.940 1.00 93.75 72 LEU A N 1
ATOM 549 C CA . LEU A 1 72 ? -1.251 2.714 15.586 1.00 93.75 72 LEU A CA 1
ATOM 550 C C . LEU A 1 72 ? -2.562 2.850 16.371 1.00 93.75 72 LEU A C 1
ATOM 552 O O . LEU A 1 72 ? -3.002 3.962 16.651 1.00 93.75 72 LEU A O 1
ATOM 556 N N . THR A 1 73 ? -3.202 1.741 16.744 1.00 91.31 73 THR A N 1
ATOM 557 C CA . THR A 1 73 ? -4.470 1.758 17.496 1.00 91.31 73 THR A CA 1
ATOM 558 C C . THR A 1 73 ? -4.342 2.413 18.874 1.00 91.31 73 THR A C 1
ATOM 560 O O . THR A 1 73 ? -5.320 2.953 19.378 1.00 91.31 73 THR A O 1
ATOM 563 N N . ALA A 1 74 ? -3.136 2.431 19.454 1.00 89.56 74 ALA A N 1
ATOM 564 C CA . ALA A 1 74 ? -2.816 3.143 20.694 1.00 89.56 74 ALA A CA 1
ATOM 565 C C . ALA A 1 74 ? -2.528 4.650 20.508 1.00 89.56 74 ALA A C 1
ATOM 567 O O . ALA A 1 74 ? -2.271 5.350 21.486 1.00 89.56 74 ALA A O 1
ATOM 568 N N . SER A 1 75 ? -2.513 5.154 19.270 1.00 86.56 75 SER A N 1
ATOM 569 C CA . SER A 1 75 ? -2.322 6.580 18.985 1.00 86.56 75 SER A CA 1
ATOM 570 C C . SER A 1 75 ? -3.634 7.366 19.115 1.00 86.56 75 SER A C 1
ATOM 572 O O . SER A 1 75 ? -4.710 6.793 19.266 1.00 86.56 75 SER A O 1
ATOM 574 N N . HIS A 1 76 ? -3.553 8.694 19.024 1.00 83.38 76 HIS A N 1
ATOM 575 C CA . HIS A 1 76 ? -4.723 9.579 19.023 1.00 83.38 76 HIS A CA 1
ATOM 576 C C . HIS A 1 76 ? -5.499 9.564 17.694 1.00 83.38 76 HIS A C 1
ATOM 578 O O . HIS A 1 76 ? -6.548 10.191 17.598 1.00 83.38 76 HIS A O 1
ATOM 584 N N . LEU A 1 77 ? -4.991 8.879 16.665 1.00 87.31 77 LEU A N 1
ATOM 585 C CA . LEU A 1 77 ? -5.593 8.874 15.341 1.00 87.31 77 LEU A CA 1
ATOM 586 C C . LEU A 1 77 ? -6.757 7.873 15.289 1.00 87.31 77 LEU A C 1
ATOM 588 O O . LEU A 1 77 ? -6.556 6.655 15.324 1.00 87.31 77 LEU A O 1
ATOM 592 N N . GLY A 1 78 ? -7.982 8.392 15.203 1.00 93.38 78 GLY A N 1
ATOM 593 C CA . GLY A 1 78 ? -9.212 7.614 15.071 1.00 93.38 78 GLY A CA 1
ATOM 594 C C . GLY A 1 78 ? -9.850 7.755 13.691 1.00 93.38 78 GLY A C 1
ATOM 595 O O . GLY A 1 78 ? -9.850 8.829 13.091 1.00 93.38 78 GLY A O 1
ATOM 596 N N . PHE A 1 79 ? -10.447 6.675 13.179 1.00 95.81 79 PHE A N 1
ATOM 597 C CA . PHE A 1 79 ? -11.159 6.724 11.899 1.00 95.81 79 PHE A CA 1
ATOM 598 C C . PHE A 1 79 ? -12.372 7.661 11.959 1.00 95.81 79 PHE A C 1
ATOM 600 O O . PHE A 1 79 ? -12.631 8.391 11.007 1.00 95.81 79 PHE A O 1
ATOM 607 N N . ALA A 1 80 ? -13.108 7.652 13.075 1.00 95.19 80 ALA A N 1
ATOM 608 C CA . ALA A 1 80 ? -14.261 8.529 13.267 1.00 95.19 80 ALA A CA 1
ATOM 609 C C . ALA A 1 80 ? -13.860 10.013 13.221 1.00 95.19 80 ALA A C 1
ATOM 611 O O . ALA A 1 80 ? -14.546 10.807 12.579 1.00 95.19 80 ALA A O 1
ATOM 612 N N . ASP A 1 81 ? -12.719 10.362 13.819 1.00 94.38 81 ASP A N 1
ATOM 613 C CA . ASP A 1 81 ? -12.192 11.730 13.843 1.00 94.38 81 ASP A CA 1
ATOM 614 C C . ASP A 1 81 ? -11.700 12.167 12.456 1.00 94.38 81 ASP A C 1
ATOM 616 O O . ASP A 1 81 ? -12.029 13.258 11.981 1.00 94.38 81 ASP A O 1
ATOM 620 N N . LEU A 1 82 ? -10.987 11.279 11.751 1.00 95.31 82 LEU A N 1
ATOM 621 C CA . LEU A 1 82 ? -10.595 11.488 10.354 1.00 95.31 82 LEU A CA 1
ATOM 622 C C . LEU A 1 82 ? -11.813 11.699 9.451 1.00 95.31 82 LEU A C 1
ATOM 624 O O . LEU A 1 82 ? -11.825 12.600 8.616 1.00 95.31 82 LEU A O 1
ATOM 628 N N . HIS A 1 83 ? -12.856 10.893 9.630 1.00 96.19 83 HIS A N 1
ATOM 629 C CA . HIS A 1 83 ? -14.082 11.010 8.854 1.00 96.19 83 HIS A CA 1
ATOM 630 C C . HIS A 1 83 ? -14.830 12.316 9.165 1.00 96.19 83 HIS A C 1
ATOM 632 O O . HIS A 1 83 ? -15.281 12.996 8.245 1.00 96.19 83 HIS A O 1
ATOM 638 N N . ALA A 1 84 ? -14.920 12.707 10.440 1.00 96.31 84 ALA A N 1
ATOM 639 C CA . ALA A 1 84 ? -15.556 13.957 10.863 1.00 96.31 84 ALA A CA 1
ATOM 640 C C . ALA A 1 84 ? -14.852 15.207 10.306 1.00 96.31 84 ALA A C 1
ATOM 642 O O . ALA A 1 84 ? -15.493 16.235 10.088 1.00 96.31 84 ALA A O 1
ATOM 643 N N . THR A 1 85 ? -13.548 15.111 10.045 1.00 95.62 85 THR A N 1
ATOM 644 C CA . THR A 1 85 ? -12.718 16.187 9.483 1.00 95.62 85 THR A CA 1
ATOM 645 C C . THR A 1 85 ? -12.494 16.067 7.972 1.00 95.62 85 THR A C 1
ATOM 647 O O . THR A 1 85 ? -11.720 16.837 7.406 1.00 95.62 85 THR A O 1
ATOM 650 N N . TYR A 1 86 ? -13.198 15.151 7.297 1.00 95.56 86 TYR A N 1
ATOM 651 C CA . TYR A 1 86 ? -13.093 14.909 5.853 1.00 95.56 86 TYR A CA 1
ATOM 652 C C . TYR A 1 86 ? -11.682 14.530 5.376 1.00 95.56 86 TYR A C 1
ATOM 654 O O . TYR A 1 86 ? -11.277 14.905 4.277 1.00 95.56 86 TYR A O 1
ATOM 662 N N . PHE A 1 87 ? -10.954 13.747 6.176 1.00 93.81 87 PHE A N 1
ATOM 663 C CA . PHE A 1 87 ? -9.641 13.191 5.833 1.00 93.81 87 PHE A CA 1
ATOM 664 C C . PHE A 1 87 ? -8.615 14.272 5.447 1.00 93.81 87 PHE A C 1
ATOM 666 O O . PHE A 1 87 ? -8.138 14.306 4.306 1.00 93.81 87 PHE A O 1
ATOM 673 N N . PRO A 1 88 ? -8.267 15.178 6.378 1.00 93.69 88 PRO A N 1
ATOM 674 C CA . PRO A 1 88 ? -7.367 16.282 6.085 1.00 93.69 88 PRO A CA 1
ATOM 675 C C . PRO A 1 88 ? -5.987 15.756 5.644 1.00 93.69 88 PRO A C 1
ATOM 677 O O . PRO A 1 88 ? -5.437 14.860 6.289 1.00 93.69 88 PRO A O 1
ATOM 680 N N . PRO A 1 89 ? -5.372 16.325 4.587 1.00 90.94 89 PRO A N 1
ATOM 681 C CA . PRO A 1 89 ? -4.073 15.863 4.092 1.00 90.94 89 PRO A CA 1
ATOM 682 C C . PRO A 1 89 ? -2.943 15.889 5.129 1.00 90.94 89 PRO A C 1
ATOM 684 O O . PRO A 1 89 ? -2.005 15.109 5.009 1.00 90.94 89 PRO A O 1
ATOM 687 N N . SER A 1 90 ? -3.027 16.759 6.142 1.00 92.12 90 SER A N 1
ATOM 688 C CA . SER A 1 90 ? -2.045 16.843 7.233 1.00 92.12 90 SER A CA 1
ATOM 689 C C . SER A 1 90 ? -1.998 15.589 8.107 1.00 92.12 90 SER A C 1
ATOM 691 O O . SER A 1 90 ? -0.942 15.271 8.636 1.00 92.12 90 SER A O 1
ATOM 693 N N . GLU A 1 91 ? -3.117 14.871 8.232 1.00 91.19 91 GLU A N 1
ATOM 694 C CA . GLU A 1 91 ? -3.212 13.618 8.997 1.00 91.19 91 GLU A CA 1
ATOM 695 C C . GLU A 1 91 ? -2.906 12.386 8.128 1.00 91.19 91 GLU A C 1
ATOM 697 O O . GLU A 1 91 ? -2.701 11.280 8.627 1.00 91.19 91 GLU A O 1
ATOM 702 N N . LEU A 1 92 ? -2.863 12.570 6.805 1.00 93.06 92 LEU A N 1
ATOM 703 C CA . LEU A 1 92 ? -2.579 11.529 5.822 1.00 93.06 92 LEU A CA 1
ATOM 704 C C . LEU A 1 92 ? -1.158 11.656 5.263 1.00 93.06 92 LEU A C 1
ATOM 706 O O . LEU A 1 92 ? -0.943 11.645 4.047 1.00 93.06 92 LEU A O 1
ATOM 710 N N . ASP A 1 93 ? -0.176 11.755 6.160 1.00 92.56 93 ASP A N 1
ATOM 711 C CA . ASP A 1 93 ? 1.228 11.858 5.775 1.00 92.56 93 ASP A CA 1
ATOM 712 C C . ASP A 1 93 ? 1.713 10.569 5.090 1.00 92.56 93 ASP A C 1
ATOM 714 O O . ASP A 1 93 ? 1.844 9.494 5.689 1.00 92.56 93 ASP A O 1
ATOM 718 N N . GLY A 1 94 ? 2.018 10.689 3.798 1.00 90.88 94 GLY A N 1
ATOM 719 C CA . GLY A 1 94 ? 2.531 9.596 2.990 1.00 90.88 94 GLY A CA 1
ATOM 720 C C . GLY A 1 94 ? 3.883 9.064 3.463 1.00 90.88 94 GLY A C 1
ATOM 721 O O . GLY A 1 94 ? 4.184 7.913 3.172 1.00 90.88 94 GLY A O 1
ATOM 722 N N . ASP A 1 95 ? 4.702 9.836 4.174 1.00 91.69 95 ASP A N 1
ATOM 723 C CA . ASP A 1 95 ? 5.994 9.347 4.678 1.00 91.69 95 ASP A CA 1
ATOM 724 C C . ASP A 1 95 ? 5.817 8.404 5.881 1.00 91.69 95 ASP A C 1
ATOM 726 O O . ASP A 1 95 ? 6.646 7.527 6.129 1.00 91.69 95 ASP A O 1
ATOM 730 N N . ILE A 1 96 ? 4.680 8.509 6.575 1.00 91.75 96 ILE A N 1
ATOM 731 C CA . ILE A 1 96 ? 4.292 7.613 7.669 1.00 91.75 96 ILE A CA 1
ATOM 732 C C . ILE A 1 96 ? 3.469 6.434 7.137 1.00 91.75 96 ILE A C 1
ATOM 734 O O . ILE A 1 96 ? 3.685 5.279 7.540 1.00 91.75 96 ILE A O 1
ATOM 738 N N . LEU A 1 97 ? 2.520 6.718 6.240 1.00 94.88 97 LEU A N 1
ATOM 739 C CA . LEU A 1 97 ? 1.466 5.792 5.821 1.00 94.88 97 LEU A CA 1
ATOM 740 C C . LEU A 1 97 ? 1.807 4.952 4.585 1.00 94.88 97 LEU A C 1
ATOM 742 O O . LEU A 1 97 ? 1.104 3.982 4.309 1.00 94.88 97 LEU A O 1
ATOM 746 N N . CYS A 1 98 ? 2.876 5.274 3.856 1.00 95.38 98 CYS A N 1
ATOM 747 C CA . CYS A 1 98 ? 3.319 4.500 2.699 1.00 95.38 98 CYS A CA 1
ATOM 748 C C . CYS A 1 98 ? 4.625 3.744 2.975 1.00 95.38 98 CYS A C 1
ATOM 750 O O . CYS A 1 98 ? 5.519 4.237 3.653 1.00 95.38 98 CYS A O 1
ATOM 752 N N . ALA A 1 99 ? 4.764 2.558 2.375 1.00 94.25 99 ALA A N 1
ATOM 753 C CA . ALA A 1 99 ? 5.954 1.715 2.528 1.00 94.25 99 ALA A CA 1
ATOM 754 C C . ALA A 1 99 ? 7.198 2.255 1.796 1.00 94.25 99 ALA A C 1
ATOM 756 O O . ALA A 1 99 ? 8.306 1.780 2.034 1.00 94.25 99 ALA A O 1
ATOM 757 N N . GLN A 1 100 ? 7.020 3.187 0.855 1.00 93.25 100 GLN A N 1
ATOM 758 C CA . GLN A 1 100 ? 8.099 3.772 0.064 1.00 93.25 100 GLN A CA 1
ATOM 759 C C . GLN A 1 100 ? 8.007 5.303 0.081 1.00 93.25 100 GLN A C 1
ATOM 761 O O . GLN A 1 100 ? 6.900 5.850 -0.015 1.00 93.25 100 GLN A O 1
ATOM 766 N N . PRO A 1 101 ? 9.151 6.008 0.140 1.00 91.69 101 PRO A N 1
ATOM 767 C CA . PRO A 1 101 ? 9.176 7.456 -0.018 1.00 91.69 101 PRO A CA 1
ATOM 768 C C . PRO A 1 101 ? 8.748 7.842 -1.439 1.00 91.69 101 PRO A C 1
ATOM 770 O O . PRO A 1 101 ? 8.991 7.104 -2.397 1.00 91.69 101 PRO A O 1
ATOM 773 N N . GLY A 1 102 ? 8.162 9.033 -1.601 1.00 88.44 102 GLY A N 1
ATOM 774 C CA . GLY A 1 102 ? 7.764 9.534 -2.925 1.00 88.44 102 GLY A CA 1
ATOM 775 C C . GLY A 1 102 ? 8.932 9.585 -3.919 1.00 88.44 102 GLY A C 1
ATOM 776 O O . GLY A 1 102 ? 8.767 9.249 -5.092 1.00 88.44 102 GLY A O 1
ATOM 777 N N . PHE A 1 103 ? 10.129 9.915 -3.427 1.00 90.19 103 PHE A N 1
ATOM 778 C CA . PHE A 1 103 ? 11.384 9.873 -4.173 1.00 90.19 103 PHE A CA 1
ATOM 779 C C . PHE A 1 103 ? 12.398 9.003 -3.421 1.00 90.19 103 PHE A C 1
ATOM 781 O O . PHE A 1 103 ? 12.927 9.430 -2.393 1.00 90.19 103 PHE A O 1
ATOM 788 N N . PRO A 1 104 ? 12.682 7.778 -3.890 1.00 86.50 104 PRO A N 1
ATOM 789 C CA . PRO A 1 104 ? 13.635 6.909 -3.223 1.00 86.50 104 PRO A CA 1
ATOM 790 C C . PRO A 1 104 ? 15.060 7.456 -3.355 1.00 86.50 104 PRO A C 1
ATOM 792 O O . PRO A 1 104 ? 15.499 7.870 -4.432 1.00 86.50 104 PRO A O 1
ATOM 795 N N . GLN A 1 105 ? 15.791 7.431 -2.239 1.00 81.75 105 GLN A N 1
ATOM 796 C CA . GLN A 1 105 ? 17.196 7.846 -2.182 1.00 81.75 105 GLN A CA 1
ATOM 797 C C . GLN A 1 105 ? 18.107 6.838 -2.892 1.00 81.75 105 GLN A C 1
ATOM 799 O O . GLN A 1 105 ? 19.054 7.217 -3.577 1.00 81.75 105 GLN A O 1
ATOM 804 N N . GLN A 1 106 ? 17.792 5.546 -2.767 1.00 78.38 106 GLN A N 1
ATOM 805 C CA . GLN A 1 106 ? 18.483 4.466 -3.463 1.00 78.38 106 GLN A CA 1
ATOM 806 C C . GLN A 1 106 ? 17.768 4.161 -4.777 1.00 78.38 106 GLN A C 1
ATOM 808 O O . GLN A 1 106 ? 16.547 4.086 -4.826 1.00 78.38 106 GLN A O 1
ATOM 813 N N . TRP A 1 107 ? 18.517 4.017 -5.870 1.00 81.19 107 TRP A N 1
ATOM 814 C CA . TRP A 1 107 ? 17.954 3.812 -7.216 1.00 81.19 107 TRP A CA 1
ATOM 815 C C . TRP A 1 107 ? 18.115 2.378 -7.725 1.00 81.19 107 TRP A C 1
ATOM 817 O O . TRP A 1 107 ? 18.108 2.144 -8.936 1.00 81.19 107 TRP A O 1
ATOM 827 N N . ILE A 1 108 ? 18.308 1.449 -6.798 1.00 77.12 108 ILE A N 1
ATOM 828 C CA . ILE A 1 108 ? 18.596 0.038 -7.034 1.00 77.12 108 ILE A CA 1
ATOM 829 C C . ILE A 1 108 ? 17.473 -0.761 -6.366 1.00 77.12 108 ILE A C 1
ATOM 831 O O . ILE A 1 108 ? 16.959 -0.331 -5.338 1.00 77.12 108 ILE A O 1
ATOM 835 N N . ASP A 1 109 ? 17.074 -1.868 -6.991 1.00 83.81 109 ASP A N 1
ATOM 836 C CA . ASP A 1 109 ? 16.093 -2.831 -6.470 1.00 83.81 109 ASP A CA 1
ATOM 837 C C . ASP A 1 109 ? 14.766 -2.195 -6.027 1.00 83.81 109 ASP A C 1
ATOM 839 O O . ASP A 1 109 ? 14.234 -2.454 -4.950 1.00 83.81 109 ASP A O 1
ATOM 843 N N . LEU A 1 110 ? 14.223 -1.324 -6.882 1.00 90.06 110 LEU A N 1
ATOM 844 C CA . LEU A 1 110 ? 12.997 -0.587 -6.584 1.00 90.06 110 LEU A CA 1
ATOM 845 C C . LEU A 1 110 ? 11.767 -1.458 -6.871 1.00 90.06 110 LEU A C 1
ATOM 847 O O . LEU A 1 110 ? 11.533 -1.762 -8.045 1.00 90.06 110 LEU A O 1
ATOM 851 N N . PRO A 1 111 ? 10.967 -1.864 -5.870 1.00 92.88 111 PRO A N 1
ATOM 852 C CA . PRO A 1 111 ? 9.764 -2.649 -6.122 1.00 92.88 111 PRO A CA 1
ATOM 853 C C . PRO A 1 111 ? 8.773 -1.884 -7.003 1.00 92.88 111 PRO A C 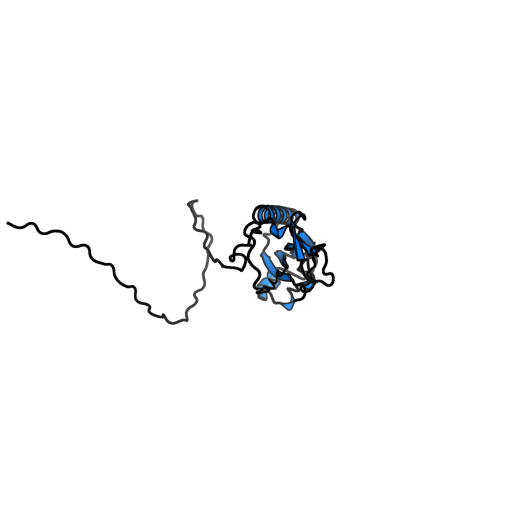1
ATOM 855 O O . PRO A 1 111 ? 8.623 -0.674 -6.889 1.00 92.88 111 PRO A O 1
ATOM 858 N N . ILE A 1 112 ? 8.059 -2.586 -7.881 1.00 92.81 112 ILE A N 1
ATOM 859 C CA . ILE A 1 112 ? 7.018 -1.955 -8.701 1.00 92.81 112 ILE A CA 1
ATOM 860 C C . ILE A 1 112 ? 5.797 -1.606 -7.858 1.00 92.81 112 ILE A C 1
ATOM 862 O O . ILE A 1 112 ? 5.228 -0.532 -8.036 1.00 92.81 112 ILE A O 1
ATOM 866 N N . LEU A 1 113 ? 5.422 -2.497 -6.942 1.00 94.44 113 LEU A N 1
ATOM 867 C CA . LEU A 1 113 ? 4.342 -2.305 -5.987 1.00 94.44 113 LEU A CA 1
ATOM 868 C C . LEU A 1 113 ? 4.871 -2.518 -4.568 1.00 94.44 113 LEU A C 1
ATOM 870 O O . LEU A 1 113 ? 5.483 -3.546 -4.273 1.00 94.44 113 LEU A O 1
ATOM 874 N N . ALA A 1 114 ? 4.579 -1.575 -3.680 1.00 94.75 114 ALA A N 1
ATOM 875 C CA . ALA A 1 114 ? 4.746 -1.737 -2.242 1.00 94.75 114 ALA A CA 1
ATOM 876 C C . ALA A 1 114 ? 3.464 -1.300 -1.532 1.00 94.75 114 ALA A C 1
ATOM 878 O O . ALA A 1 114 ? 2.843 -0.311 -1.927 1.00 94.75 114 ALA A O 1
ATOM 879 N N . THR A 1 115 ? 3.057 -2.037 -0.500 1.00 97.06 115 THR A N 1
ATOM 880 C CA . THR A 1 115 ? 1.824 -1.749 0.242 1.00 97.06 115 THR A CA 1
ATOM 881 C C . THR A 1 115 ? 2.082 -1.690 1.741 1.00 97.06 115 THR A C 1
ATOM 883 O O . THR A 1 115 ? 2.936 -2.413 2.256 1.00 97.06 115 THR A O 1
ATOM 886 N N . GLN A 1 116 ? 1.348 -0.830 2.444 1.00 98.06 116 GLN A N 1
ATOM 887 C CA . GLN A 1 116 ? 1.370 -0.733 3.899 1.00 98.06 116 GLN A CA 1
ATOM 888 C C . GLN A 1 116 ? -0.053 -0.683 4.447 1.00 98.06 116 GLN A C 1
ATOM 890 O O . GLN A 1 116 ? -0.842 0.161 4.042 1.00 98.06 116 GLN A O 1
ATOM 895 N N . ALA A 1 117 ? -0.362 -1.557 5.395 1.00 98.19 117 ALA A N 1
ATOM 896 C CA . ALA A 1 117 ? -1.576 -1.510 6.191 1.00 98.19 117 ALA A CA 1
ATOM 897 C C . ALA A 1 117 ? -1.267 -0.874 7.547 1.00 98.19 117 ALA A C 1
ATOM 899 O O . ALA A 1 117 ? -0.522 -1.448 8.341 1.00 98.19 117 ALA A O 1
ATOM 900 N N . THR A 1 118 ? -1.840 0.296 7.806 1.00 97.62 118 THR A N 1
ATOM 901 C CA . THR A 1 118 ? -1.746 0.992 9.090 1.00 97.62 118 THR A CA 1
ATOM 902 C C . THR A 1 118 ? -3.086 0.894 9.810 1.00 97.62 118 THR A C 1
ATOM 904 O O . THR A 1 118 ? -4.074 1.481 9.370 1.00 97.62 118 THR A O 1
ATOM 907 N N . PHE A 1 119 ? -3.132 0.152 10.910 1.00 97.00 119 PHE A N 1
ATOM 908 C CA . PHE A 1 119 ? -4.323 0.033 11.747 1.00 97.00 119 PHE A CA 1
ATOM 909 C C . PHE A 1 119 ? -4.421 1.224 12.695 1.00 97.00 119 PHE A C 1
ATOM 911 O O . PHE A 1 119 ? -3.432 1.609 13.311 1.00 97.00 119 PHE A O 1
ATOM 918 N N . ILE A 1 120 ? -5.613 1.799 12.797 1.00 96.00 120 ILE A N 1
ATOM 919 C CA . ILE A 1 120 ? -5.936 2.931 13.669 1.00 96.00 120 ILE A CA 1
ATOM 920 C C . ILE A 1 120 ? -7.191 2.596 14.476 1.00 96.00 120 ILE A C 1
ATOM 922 O O . ILE A 1 120 ? -7.847 1.581 14.221 1.00 96.00 120 ILE A O 1
ATOM 926 N N . ASN A 1 121 ? -7.562 3.436 15.442 1.00 94.38 121 ASN A N 1
ATOM 927 C CA . ASN A 1 121 ? -8.773 3.176 16.214 1.00 94.38 121 ASN A CA 1
ATOM 928 C C . ASN A 1 121 ? -10.017 3.202 15.297 1.00 94.38 121 ASN A C 1
ATOM 930 O O . ASN A 1 121 ? -10.308 4.208 14.648 1.00 94.38 121 ASN A O 1
ATOM 934 N N . GLY A 1 122 ? -10.723 2.069 15.206 1.00 94.75 122 GLY A N 1
ATOM 935 C CA . GLY A 1 122 ? -11.926 1.904 14.382 1.00 94.75 122 GLY A CA 1
ATOM 936 C C . GLY A 1 122 ? -11.695 1.848 12.866 1.00 94.75 122 GLY A C 1
ATOM 937 O O . GLY A 1 122 ? -12.660 1.947 12.105 1.00 94.75 122 GLY A O 1
ATOM 938 N N . GLY A 1 123 ? -10.451 1.700 12.391 1.00 96.12 123 GLY A N 1
ATOM 939 C CA . GLY A 1 123 ? -10.182 1.723 10.953 1.00 96.12 123 GLY A CA 1
ATOM 940 C C . GLY A 1 123 ? -8.824 1.197 10.502 1.00 96.12 123 GLY A C 1
ATOM 941 O O . GLY A 1 123 ? -7.977 0.771 11.285 1.00 96.12 123 GLY A O 1
ATOM 942 N N . LEU A 1 124 ? -8.638 1.237 9.186 1.00 97.25 124 LEU A N 1
ATOM 943 C CA . LEU A 1 124 ? -7.444 0.814 8.466 1.00 97.25 124 LEU A CA 1
ATOM 944 C C . LEU A 1 124 ? -7.128 1.834 7.370 1.00 97.25 124 LEU A C 1
ATOM 946 O O . LEU A 1 124 ? -7.985 2.164 6.551 1.00 97.25 124 LEU A O 1
ATOM 950 N N . LEU A 1 125 ? -5.874 2.272 7.316 1.00 97.62 125 LEU A N 1
ATOM 951 C CA . LEU A 1 125 ? -5.326 3.078 6.230 1.00 97.62 125 LEU A CA 1
ATOM 952 C C . LEU A 1 125 ? -4.397 2.197 5.389 1.00 97.62 125 LEU A C 1
ATOM 954 O O . LEU A 1 125 ? -3.403 1.674 5.894 1.00 97.62 125 LEU A O 1
ATOM 958 N N . LEU A 1 126 ? -4.722 2.014 4.112 1.00 98.25 126 LEU A N 1
ATOM 959 C CA . LEU A 1 126 ? -3.936 1.221 3.172 1.00 98.25 126 LEU A CA 1
ATOM 960 C C . LEU A 1 126 ? -3.143 2.148 2.247 1.00 98.25 126 LEU A C 1
ATOM 962 O O . LEU A 1 126 ? -3.695 2.734 1.315 1.00 98.25 126 LEU A O 1
ATOM 966 N N . GLY A 1 127 ? -1.843 2.262 2.500 1.00 97.88 127 GLY A N 1
ATOM 967 C CA . GLY A 1 127 ? -0.893 2.944 1.630 1.00 97.88 127 GLY A CA 1
ATOM 968 C C . GLY A 1 127 ? -0.466 2.048 0.470 1.00 97.88 127 GLY A C 1
ATOM 969 O O . GLY A 1 127 ? -0.020 0.920 0.677 1.00 97.88 127 GLY A O 1
ATOM 970 N N . ILE A 1 128 ? -0.570 2.555 -0.755 1.00 97.00 128 ILE A N 1
ATOM 971 C CA . ILE A 1 128 ? -0.186 1.871 -1.992 1.00 97.00 128 ILE A CA 1
ATOM 972 C C . ILE A 1 128 ? 0.841 2.735 -2.721 1.00 97.00 128 ILE A C 1
ATOM 974 O O . ILE A 1 128 ? 0.578 3.895 -3.040 1.00 97.00 128 ILE A O 1
ATOM 978 N N . CYS A 1 129 ? 2.004 2.161 -3.015 1.00 95.38 129 CYS A N 1
ATOM 979 C CA . CYS A 1 129 ? 3.069 2.799 -3.780 1.00 95.38 129 CYS A CA 1
ATOM 980 C C . CYS A 1 129 ? 3.265 2.059 -5.095 1.00 95.38 129 CYS A C 1
ATOM 982 O O . CYS A 1 129 ? 3.619 0.880 -5.087 1.00 95.38 129 CYS A O 1
ATOM 984 N N . VAL A 1 130 ? 3.090 2.760 -6.214 1.00 93.50 130 VAL A N 1
ATOM 985 C CA . VAL A 1 130 ? 3.340 2.216 -7.553 1.00 93.50 130 VAL A CA 1
ATOM 986 C C . VAL A 1 130 ?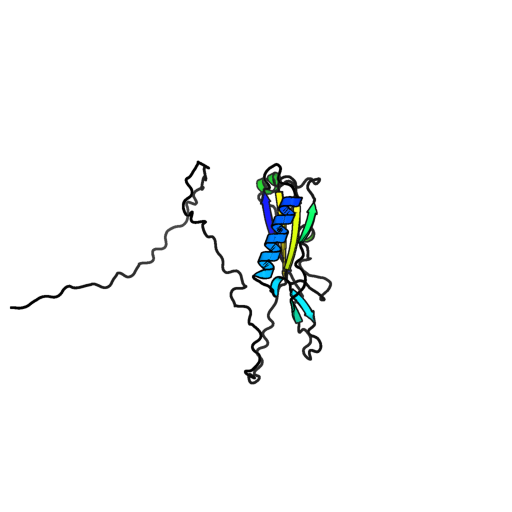 4.491 2.970 -8.200 1.00 93.50 130 VAL A C 1
ATOM 988 O O . VAL A 1 130 ? 4.469 4.199 -8.292 1.00 93.50 130 VAL A O 1
ATOM 991 N N . TYR A 1 131 ? 5.513 2.239 -8.635 1.00 92.00 131 TYR A N 1
ATOM 992 C CA . TYR A 1 131 ? 6.694 2.824 -9.252 1.00 92.00 131 TYR A CA 1
ATOM 993 C C . TYR A 1 131 ? 6.344 3.509 -10.578 1.00 92.00 131 TYR A C 1
ATOM 995 O O . TYR A 1 131 ? 5.797 2.893 -11.496 1.00 92.00 131 TYR A O 1
ATOM 1003 N N . HIS A 1 132 ? 6.708 4.785 -10.713 1.00 86.31 132 HIS A N 1
ATOM 1004 C CA . HIS A 1 132 ? 6.421 5.577 -11.900 1.00 86.31 132 HIS A CA 1
ATOM 1005 C C . HIS A 1 132 ? 7.373 5.202 -13.047 1.00 86.31 132 HIS A C 1
ATOM 1007 O O . HIS A 1 132 ? 8.468 5.754 -13.211 1.00 86.31 132 HIS A O 1
ATOM 1013 N N . LEU A 1 133 ? 6.941 4.269 -13.898 1.00 72.25 133 LEU A N 1
ATOM 1014 C CA . LEU A 1 133 ? 7.654 3.883 -15.116 1.00 72.25 133 LEU A CA 1
ATOM 1015 C C . LEU A 1 133 ? 7.526 4.983 -16.181 1.00 72.25 133 LEU A C 1
ATOM 1017 O O . LEU A 1 133 ? 6.699 4.924 -17.088 1.00 72.25 133 LEU A O 1
ATOM 1021 N N . ALA A 1 134 ? 8.374 6.008 -16.098 1.00 54.84 134 ALA A N 1
ATOM 1022 C CA . ALA A 1 134 ? 8.480 6.997 -17.163 1.00 54.84 134 ALA A CA 1
ATOM 1023 C C . ALA A 1 134 ? 9.083 6.339 -18.418 1.00 54.84 134 ALA A C 1
ATOM 1025 O O . ALA A 1 134 ? 10.291 6.090 -18.500 1.00 54.84 134 ALA A O 1
ATOM 1026 N N . ARG A 1 135 ? 8.248 6.071 -19.426 1.00 45.50 135 ARG A N 1
ATOM 1027 C CA . ARG A 1 135 ? 8.713 5.631 -20.744 1.00 45.50 135 ARG A CA 1
ATOM 1028 C C . ARG A 1 135 ? 9.486 6.773 -21.401 1.00 45.50 135 ARG A C 1
ATOM 1030 O O . ARG A 1 135 ? 8.899 7.668 -22.001 1.00 45.50 135 ARG A O 1
ATOM 1037 N N . ARG A 1 136 ? 10.820 6.729 -21.368 1.00 43.75 136 ARG A N 1
ATOM 1038 C CA . ARG A 1 136 ? 11.627 7.566 -22.266 1.00 43.75 136 ARG A CA 1
ATOM 1039 C C . ARG A 1 136 ? 11.529 6.983 -23.676 1.00 43.75 136 ARG A C 1
ATOM 1041 O O . ARG A 1 136 ? 12.321 6.125 -24.053 1.00 43.75 136 ARG A O 1
ATOM 1048 N N . GLY A 1 137 ? 10.546 7.432 -24.453 1.00 36.09 137 GLY A N 1
ATOM 1049 C CA . GLY A 1 137 ? 10.522 7.187 -25.891 1.00 36.09 137 GLY A CA 1
ATOM 1050 C C . GLY A 1 137 ? 11.709 7.895 -26.541 1.00 36.09 137 GLY A C 1
ATOM 1051 O O . GLY A 1 137 ? 11.680 9.106 -26.716 1.00 36.09 137 GLY A O 1
ATOM 1052 N N . ARG A 1 138 ? 12.773 7.162 -26.884 1.00 40.50 138 ARG A N 1
ATOM 1053 C CA . ARG A 1 138 ? 13.699 7.623 -27.924 1.00 40.50 138 ARG A CA 1
ATOM 1054 C C . ARG A 1 138 ? 13.072 7.265 -29.264 1.00 40.50 138 ARG A C 1
ATOM 1056 O O . ARG A 1 138 ? 13.004 6.091 -29.614 1.00 40.50 138 ARG A O 1
ATOM 1063 N N . HIS A 1 139 ? 12.599 8.275 -29.982 1.00 41.81 139 HIS A N 1
ATOM 1064 C CA . HIS A 1 139 ? 12.379 8.178 -31.416 1.00 41.81 139 HIS A CA 1
ATOM 1065 C C . HIS A 1 139 ? 13.757 8.094 -32.087 1.00 41.81 139 HIS A C 1
ATOM 1067 O O . HIS A 1 139 ? 14.396 9.119 -32.299 1.00 41.81 139 HIS A O 1
ATOM 1073 N N . ASN A 1 140 ? 14.235 6.882 -32.374 1.00 37.38 140 ASN A N 1
ATOM 1074 C CA . ASN A 1 140 ? 15.411 6.672 -33.214 1.00 37.38 140 ASN A CA 1
ATOM 1075 C C . ASN A 1 140 ? 15.003 5.836 -34.431 1.00 37.38 140 ASN A C 1
ATOM 1077 O O . ASN A 1 140 ? 14.557 4.698 -34.290 1.00 37.38 140 ASN A O 1
ATOM 1081 N N . ASN A 1 141 ? 15.187 6.419 -35.615 1.00 40.91 141 ASN A N 1
ATOM 1082 C CA . ASN A 1 141 ? 15.095 5.770 -36.920 1.00 40.91 141 ASN A CA 1
ATOM 1083 C C . ASN A 1 141 ? 16.179 4.689 -37.060 1.00 40.91 141 ASN A C 1
ATOM 1085 O O . ASN A 1 141 ? 17.234 4.928 -37.641 1.00 40.91 141 ASN A O 1
ATOM 1089 N N . SER A 1 142 ? 15.933 3.494 -36.533 1.00 38.41 142 SER A N 1
ATOM 1090 C CA . SER A 1 142 ? 16.715 2.297 -36.859 1.00 38.41 142 SER A CA 1
ATOM 1091 C C . SER A 1 142 ? 15.783 1.207 -37.394 1.00 38.41 142 SER A C 1
ATOM 1093 O O . SER A 1 142 ? 14.693 1.038 -36.838 1.00 38.41 142 SER A O 1
ATOM 1095 N N . PRO A 1 143 ? 16.177 0.482 -38.459 1.00 38.03 143 PRO A N 1
ATOM 1096 C CA . PRO A 1 143 ? 15.313 -0.479 -39.132 1.00 38.03 143 PRO A CA 1
ATOM 1097 C C . PRO A 1 143 ? 14.896 -1.581 -38.156 1.00 38.03 143 PRO A C 1
ATOM 1099 O O . PRO A 1 143 ? 15.721 -2.163 -37.449 1.00 38.03 143 PRO A O 1
ATOM 1102 N N . GLN A 1 144 ? 13.589 -1.823 -38.081 1.00 39.59 144 GLN A N 1
ATOM 1103 C CA . GLN A 1 144 ? 13.003 -2.807 -37.182 1.00 39.59 144 GLN A CA 1
ATOM 1104 C C . GLN A 1 144 ? 13.506 -4.211 -37.542 1.00 39.59 144 GLN A C 1
ATOM 1106 O O . GLN A 1 144 ? 13.276 -4.697 -38.645 1.00 39.59 144 GLN A O 1
ATOM 1111 N N . ASN A 1 145 ? 14.155 -4.886 -36.591 1.00 36.22 145 ASN A N 1
ATOM 1112 C CA . ASN A 1 145 ? 14.356 -6.332 -36.642 1.00 36.22 145 ASN A CA 1
ATOM 1113 C C . ASN A 1 145 ? 13.087 -7.012 -36.077 1.00 36.22 145 ASN A C 1
ATOM 1115 O O . ASN A 1 145 ? 12.789 -6.830 -34.893 1.00 36.22 145 ASN A O 1
ATOM 1119 N N . PRO A 1 146 ? 12.320 -7.782 -36.872 1.00 39.06 146 PRO A N 1
ATOM 1120 C CA . PRO A 1 146 ? 10.955 -8.186 -36.519 1.00 39.06 146 PRO A CA 1
ATOM 1121 C C . PRO A 1 146 ? 10.838 -9.306 -35.464 1.00 39.06 146 PRO A C 1
ATOM 1123 O O . PRO A 1 146 ? 9.725 -9.737 -35.169 1.00 39.06 146 PRO A O 1
ATOM 1126 N N . ARG A 1 147 ? 11.934 -9.805 -34.868 1.00 39.78 147 ARG A N 1
ATOM 1127 C CA . ARG A 1 147 ? 11.908 -11.057 -34.073 1.00 39.78 147 ARG A CA 1
ATOM 1128 C C . ARG A 1 147 ? 11.954 -10.949 -32.545 1.00 39.78 147 ARG A C 1
ATOM 1130 O O . ARG A 1 147 ? 12.053 -11.980 -31.887 1.00 39.78 147 ARG A O 1
ATOM 1137 N N . ARG A 1 148 ? 11.834 -9.768 -31.932 1.00 40.44 148 ARG A N 1
ATOM 1138 C CA . ARG A 1 148 ? 11.660 -9.670 -30.465 1.00 40.44 148 ARG A CA 1
ATOM 1139 C C . ARG A 1 148 ? 10.628 -8.614 -30.088 1.00 40.44 148 ARG A C 1
ATOM 1141 O O . ARG A 1 148 ? 10.968 -7.471 -29.804 1.00 40.44 148 ARG A O 1
ATOM 1148 N N . LYS A 1 149 ? 9.356 -9.014 -30.057 1.00 31.53 149 LYS A N 1
ATOM 1149 C CA . LYS A 1 149 ? 8.318 -8.265 -29.342 1.00 31.53 149 LYS A CA 1
ATOM 1150 C C . LYS A 1 149 ? 8.486 -8.556 -27.847 1.00 31.53 149 LYS A C 1
ATOM 1152 O O . LYS A 1 149 ? 8.141 -9.642 -27.398 1.00 31.53 149 LYS A O 1
ATOM 1157 N N . LEU A 1 150 ? 9.039 -7.608 -27.084 1.00 39.34 150 LEU A N 1
ATOM 1158 C CA . LEU A 1 150 ? 8.744 -7.551 -25.647 1.00 39.34 150 LEU A CA 1
ATOM 1159 C C . LEU A 1 150 ? 7.219 -7.396 -25.505 1.00 39.34 150 LEU A C 1
ATOM 1161 O O . LEU A 1 150 ? 6.641 -6.672 -26.327 1.00 39.34 150 LEU A O 1
ATOM 1165 N N . PRO A 1 151 ? 6.562 -8.017 -24.509 1.00 36.84 151 PRO A N 1
ATOM 1166 C CA . PRO A 1 151 ? 5.162 -7.728 -24.243 1.00 36.84 151 PRO A CA 1
ATOM 1167 C C . PRO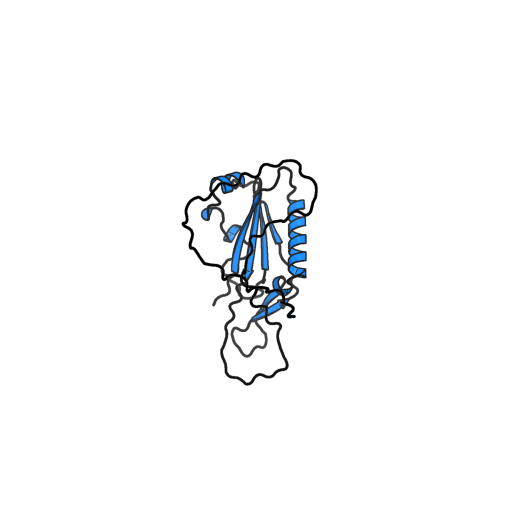 A 1 151 ? 5.050 -6.231 -23.954 1.00 36.84 151 PRO A C 1
ATOM 1169 O O . PRO A 1 151 ? 5.580 -5.724 -22.964 1.00 36.84 151 PRO A O 1
ATOM 1172 N N . GLN A 1 152 ? 4.433 -5.502 -24.881 1.00 36.50 152 GLN A N 1
ATOM 1173 C CA . GLN A 1 152 ? 4.023 -4.140 -24.608 1.00 36.50 152 GLN A CA 1
ATOM 1174 C C . GLN A 1 152 ? 2.944 -4.243 -23.540 1.00 36.50 152 GLN A C 1
ATOM 1176 O O . GLN A 1 152 ? 1.955 -4.950 -23.731 1.00 36.50 152 GLN A O 1
ATOM 1181 N N . LEU A 1 153 ? 3.160 -3.580 -22.407 1.00 43.44 153 LEU A N 1
ATOM 1182 C CA . LEU A 1 153 ? 2.084 -3.362 -21.454 1.00 43.44 153 LEU A CA 1
ATOM 1183 C C . LEU A 1 153 ? 0.949 -2.673 -22.219 1.00 43.44 153 LEU A C 1
ATOM 1185 O O . LEU A 1 153 ? 1.225 -1.711 -22.946 1.00 43.44 153 LEU A O 1
ATOM 1189 N N . PRO A 1 154 ? -0.290 -3.175 -22.129 1.00 33.34 154 PRO A N 1
ATOM 1190 C CA . PRO A 1 154 ? -1.398 -2.547 -22.817 1.00 33.34 154 PRO A CA 1
ATOM 1191 C C . PRO A 1 154 ? -1.506 -1.092 -22.349 1.00 33.34 154 PRO A C 1
ATOM 1193 O O . PRO A 1 154 ? -1.290 -0.778 -21.176 1.00 33.34 154 PRO A O 1
ATOM 1196 N N . ASN A 1 155 ? -1.859 -0.192 -23.269 1.00 38.28 155 ASN A N 1
ATOM 1197 C CA . ASN A 1 155 ? -2.073 1.233 -22.982 1.00 38.28 155 ASN A CA 1
ATOM 1198 C C . ASN A 1 155 ? -3.169 1.485 -21.915 1.00 38.28 155 ASN A C 1
ATOM 1200 O O . ASN A 1 155 ? -3.398 2.628 -21.539 1.00 38.28 155 ASN A O 1
ATOM 1204 N N . SER A 1 156 ? -3.820 0.431 -21.415 1.00 34.53 156 SER A N 1
ATOM 1205 C CA . SER A 1 156 ? -4.835 0.421 -20.363 1.00 34.53 156 SER A CA 1
ATOM 1206 C C . SER A 1 156 ? -4.288 0.385 -18.926 1.00 34.53 156 SER A C 1
ATOM 1208 O O . SER A 1 156 ? -5.079 0.271 -18.000 1.00 34.53 156 SER A O 1
ATOM 1210 N N . ILE A 1 157 ? -2.967 0.468 -18.706 1.00 40.75 157 ILE A N 1
ATOM 1211 C CA . ILE A 1 157 ? -2.371 0.539 -17.346 1.00 40.75 157 ILE A CA 1
ATOM 1212 C C . ILE A 1 157 ? -2.220 2.000 -16.848 1.00 40.75 157 ILE A C 1
ATOM 1214 O O . ILE A 1 157 ? -1.643 2.270 -15.800 1.00 40.75 157 ILE A O 1
ATOM 1218 N N . TRP A 1 158 ? -2.811 2.964 -17.556 1.00 32.09 158 TRP A N 1
ATOM 1219 C CA . TRP A 1 158 ? -3.161 4.279 -17.000 1.00 32.09 158 TRP A CA 1
ATOM 1220 C C . TRP A 1 158 ? -4.668 4.287 -16.725 1.00 32.09 158 TRP A C 1
ATOM 1222 O O . TRP A 1 158 ? -5.397 3.686 -17.515 1.00 32.09 158 TRP A O 1
ATOM 1232 N N . PRO A 1 159 ? -5.153 4.878 -15.617 1.00 33.75 159 PRO A N 1
ATOM 1233 C CA . PRO A 1 159 ? -6.421 4.483 -15.020 1.00 33.75 159 PRO A CA 1
ATOM 1234 C C . PRO A 1 159 ? -7.591 4.943 -15.893 1.00 33.75 159 PRO A C 1
ATOM 1236 O O . PRO A 1 159 ? -8.080 6.063 -15.784 1.00 33.75 159 PRO A O 1
ATOM 1239 N N . ILE A 1 160 ? -8.059 4.051 -16.759 1.00 27.98 160 ILE A N 1
ATOM 1240 C CA . ILE A 1 160 ? -9.428 4.067 -17.251 1.00 27.98 160 ILE A CA 1
ATOM 1241 C C . ILE A 1 160 ? -10.234 3.336 -16.177 1.00 27.98 160 ILE A C 1
ATO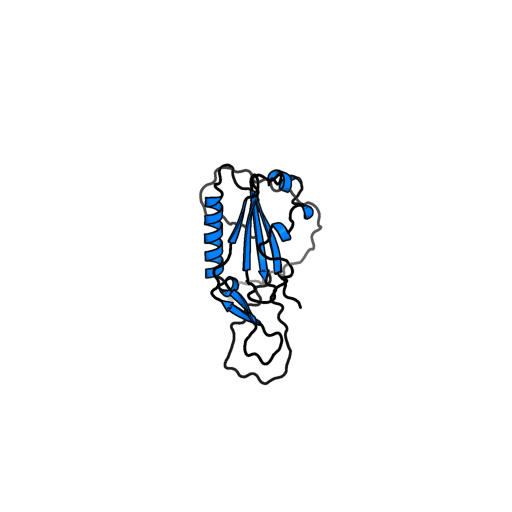M 1243 O O . ILE A 1 160 ? -10.182 2.114 -16.127 1.00 27.98 160 ILE A O 1
ATOM 1247 N N . PHE A 1 161 ? -10.815 4.146 -15.277 1.00 32.22 161 PHE A N 1
ATOM 1248 C CA . PHE A 1 161 ? -12.132 4.084 -14.607 1.00 32.22 161 PHE A CA 1
ATOM 1249 C C . PHE A 1 161 ? -12.759 2.696 -14.290 1.00 32.22 161 PHE A C 1
ATOM 1251 O O . PHE A 1 161 ? -12.542 1.705 -14.966 1.00 32.22 161 PHE A O 1
ATOM 1258 N N . VAL A 1 162 ? -13.621 2.549 -13.280 1.00 26.84 162 VAL A N 1
ATOM 1259 C CA . VAL A 1 162 ? -15.048 2.891 -13.414 1.00 26.84 162 VAL A CA 1
ATOM 1260 C C . VAL A 1 162 ? -15.760 2.711 -12.063 1.00 26.84 162 VAL A C 1
ATOM 1262 O O . VAL A 1 162 ? -15.713 1.654 -11.437 1.00 26.84 162 VAL A O 1
ATOM 1265 N N . GLU A 1 163 ? -16.487 3.755 -11.682 1.00 32.06 163 GLU A N 1
ATOM 1266 C CA . GLU A 1 163 ? -17.770 3.695 -10.989 1.00 32.06 163 GLU A CA 1
ATOM 1267 C C . GLU A 1 163 ? -18.714 2.684 -11.668 1.00 32.06 163 GLU A C 1
ATOM 1269 O O . GLU A 1 163 ? -19.313 2.973 -12.697 1.00 32.06 163 GLU A O 1
ATOM 1274 N N . SER A 1 164 ? -18.843 1.471 -11.130 1.00 25.72 164 SER A N 1
ATOM 1275 C CA . SER A 1 164 ? -19.990 0.594 -11.409 1.00 25.72 164 SER A CA 1
ATOM 1276 C C . SER A 1 164 ? -20.279 -0.198 -10.137 1.00 25.72 164 SER A C 1
ATOM 1278 O O . SER A 1 164 ? -19.440 -0.931 -9.628 1.00 25.72 164 SER A O 1
ATOM 1280 N N . ALA A 1 165 ? -21.352 0.149 -9.431 1.00 25.88 165 ALA A N 1
ATOM 1281 C CA . ALA A 1 165 ? -22.677 -0.410 -9.678 1.00 25.88 165 ALA A CA 1
ATOM 1282 C C . ALA A 1 165 ? -22.639 -1.942 -9.604 1.00 25.88 165 ALA A C 1
ATOM 1284 O O . ALA A 1 165 ? -22.637 -2.652 -10.608 1.00 25.88 165 ALA A O 1
ATOM 1285 N N . ILE A 1 166 ? -22.641 -2.436 -8.366 1.00 27.50 166 ILE A N 1
ATOM 1286 C CA . ILE A 1 166 ? -23.088 -3.787 -8.046 1.00 27.50 166 ILE A CA 1
ATOM 1287 C C . ILE A 1 166 ? -24.525 -3.898 -8.569 1.00 27.50 166 ILE A C 1
ATOM 1289 O O . ILE A 1 166 ? -25.451 -3.325 -7.999 1.00 27.50 166 ILE A O 1
ATOM 1293 N N . THR A 1 167 ? -24.717 -4.607 -9.678 1.00 26.53 167 THR A N 1
ATOM 1294 C CA . THR A 1 167 ? -26.040 -5.086 -10.083 1.00 26.53 167 THR A CA 1
ATOM 1295 C C . THR A 1 167 ? -26.332 -6.366 -9.295 1.00 26.53 167 THR A C 1
ATOM 1297 O O . THR A 1 167 ? -25.563 -7.326 -9.384 1.00 26.53 167 THR A O 1
ATOM 1300 N N . PRO A 1 168 ? -27.412 -6.419 -8.496 1.00 29.84 168 PRO A N 1
ATOM 1301 C CA . PRO A 1 168 ? -27.715 -7.586 -7.686 1.00 29.84 168 PRO A CA 1
ATOM 1302 C C . PRO A 1 168 ? -28.428 -8.641 -8.539 1.00 29.84 168 PRO A C 1
ATOM 1304 O O . PRO A 1 168 ? -29.559 -8.442 -8.980 1.00 29.84 168 PRO A O 1
ATOM 1307 N N . ARG A 1 169 ? -27.808 -9.812 -8.727 1.00 27.42 169 ARG A N 1
ATOM 1308 C CA . ARG A 1 169 ? -28.565 -11.031 -9.044 1.00 27.42 169 ARG A CA 1
ATOM 1309 C C . ARG A 1 169 ? -29.082 -11.633 -7.738 1.00 27.42 169 ARG A C 1
ATOM 1311 O O . ARG A 1 169 ? -28.361 -12.327 -7.035 1.00 27.42 169 ARG A O 1
ATOM 1318 N N . THR A 1 170 ? -30.341 -11.307 -7.444 1.00 31.48 170 THR A N 1
ATOM 1319 C CA . THR A 1 170 ? -31.331 -12.099 -6.688 1.00 31.48 170 THR A CA 1
ATOM 1320 C C . THR A 1 170 ? -30.809 -12.948 -5.527 1.00 31.48 170 THR A C 1
ATOM 1322 O O . THR A 1 170 ? -30.708 -14.168 -5.624 1.00 31.48 170 THR A O 1
ATOM 1325 N N . ILE A 1 171 ? -30.645 -12.304 -4.373 1.00 31.75 171 ILE A N 1
ATOM 1326 C CA . ILE A 1 171 ? -31.002 -12.893 -3.079 1.00 31.75 171 ILE A CA 1
ATOM 1327 C C . ILE A 1 171 ? -31.933 -11.880 -2.398 1.00 31.75 171 ILE A C 1
ATOM 1329 O O . ILE A 1 171 ? -31.708 -10.674 -2.480 1.00 31.75 171 ILE A O 1
ATOM 1333 N N . ARG A 1 172 ? -33.052 -12.373 -1.857 1.00 26.45 172 ARG A N 1
ATOM 1334 C CA . ARG A 1 172 ? -34.193 -11.591 -1.342 1.00 26.45 172 ARG A CA 1
ATOM 1335 C C . ARG A 1 172 ? -33.759 -10.504 -0.334 1.00 26.45 172 ARG A C 1
ATOM 1337 O O . ARG A 1 172 ? -32.847 -10.768 0.446 1.00 26.45 172 ARG A O 1
ATOM 1344 N N . PRO A 1 173 ? -34.420 -9.329 -0.298 1.00 28.06 173 PRO A N 1
ATOM 1345 C CA . PRO A 1 173 ? -33.995 -8.216 0.542 1.00 28.06 173 PRO A CA 1
ATOM 1346 C C . PRO A 1 173 ? -34.548 -8.318 1.973 1.00 28.06 173 PRO A C 1
ATOM 1348 O O . PRO A 1 173 ? -35.699 -8.703 2.180 1.00 28.06 173 PRO A O 1
ATOM 1351 N N . SER A 1 174 ? -33.747 -7.883 2.945 1.00 27.72 174 SER A N 1
ATOM 1352 C CA . SER A 1 174 ? -34.208 -7.267 4.196 1.00 27.72 174 SER A CA 1
ATOM 1353 C C . SER A 1 174 ? -33.515 -5.896 4.339 1.00 27.72 174 SER A C 1
ATOM 1355 O O . SER A 1 174 ? -32.481 -5.672 3.703 1.00 27.72 174 SER A O 1
ATOM 1357 N N . PRO A 1 175 ? -34.127 -4.923 5.037 1.00 32.47 175 PRO A N 1
ATOM 1358 C CA . PRO A 1 175 ? -34.004 -3.517 4.675 1.00 32.47 175 PRO A CA 1
ATOM 1359 C C . PRO A 1 175 ? -32.799 -2.857 5.349 1.00 32.47 175 PRO A C 1
ATOM 1361 O O . PRO A 1 175 ? -32.735 -2.772 6.573 1.00 32.47 175 PRO A O 1
ATOM 1364 N N . LEU A 1 176 ? -31.873 -2.332 4.547 1.00 30.53 176 LEU A N 1
ATOM 1365 C CA . LEU A 1 176 ? -30.927 -1.308 4.980 1.00 30.53 176 LEU A CA 1
ATOM 1366 C C . LEU A 1 176 ? -31.087 -0.086 4.077 1.00 30.53 176 LEU A C 1
ATOM 1368 O O . LEU A 1 176 ? -31.036 -0.164 2.851 1.00 30.53 176 LEU A O 1
ATOM 1372 N N . ASP A 1 177 ? -31.371 1.019 4.750 1.00 28.14 177 ASP A N 1
ATOM 1373 C CA . ASP A 1 177 ? -31.808 2.306 4.238 1.00 28.14 177 ASP A CA 1
ATOM 1374 C C . ASP A 1 177 ? -30.595 3.060 3.654 1.00 28.14 177 ASP A C 1
ATOM 1376 O O . ASP A 1 177 ? -29.734 3.544 4.389 1.00 28.14 177 ASP A O 1
ATOM 1380 N N . VAL A 1 178 ? -30.484 3.120 2.322 1.00 29.66 178 VAL A N 1
ATOM 1381 C CA . VAL A 1 178 ? -29.471 3.924 1.617 1.00 29.66 178 VAL A CA 1
ATOM 1382 C C . VAL A 1 178 ? -30.104 5.264 1.259 1.00 29.66 178 VAL A C 1
ATOM 1384 O O . VAL A 1 178 ? -30.860 5.370 0.294 1.00 29.66 178 VAL A O 1
ATOM 1387 N N . ARG A 1 179 ? -29.794 6.312 2.029 1.00 27.33 179 ARG A N 1
ATOM 1388 C CA . ARG A 1 179 ? -30.172 7.689 1.683 1.00 27.33 179 ARG A CA 1
ATOM 1389 C C . ARG A 1 179 ? -29.116 8.313 0.774 1.00 27.33 179 ARG A C 1
ATOM 1391 O O . ARG A 1 179 ? -28.029 8.663 1.221 1.00 27.33 179 ARG A O 1
ATOM 1398 N N . LEU A 1 180 ? -29.467 8.473 -0.500 1.00 27.12 180 LEU A N 1
ATOM 1399 C CA . LEU A 1 180 ? -28.754 9.313 -1.462 1.00 27.12 180 LEU A CA 1
ATOM 1400 C C . LEU A 1 180 ? -29.217 10.770 -1.301 1.00 27.12 180 LEU A C 1
ATOM 1402 O O . LEU A 1 180 ? -30.418 11.042 -1.299 1.00 27.12 180 LEU A O 1
ATOM 1406 N N . TR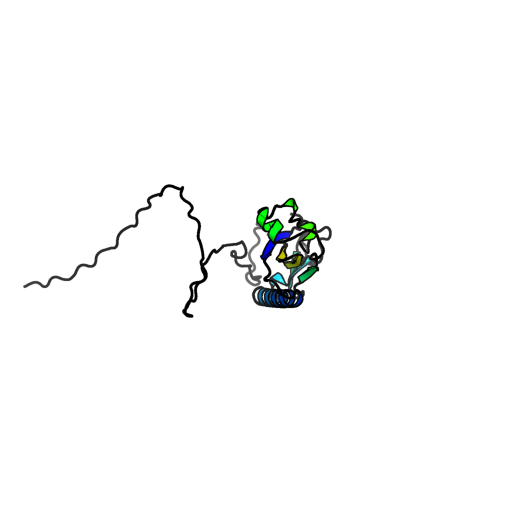P A 1 181 ? -28.274 11.704 -1.174 1.00 28.16 181 TRP A N 1
ATOM 1407 C CA . TRP A 1 181 ? -28.554 13.144 -1.163 1.00 28.16 181 TRP A CA 1
ATOM 1408 C C . TRP A 1 181 ? -28.536 13.710 -2.597 1.00 28.16 181 TRP A C 1
ATOM 1410 O O . TRP A 1 181 ? -27.650 13.340 -3.372 1.00 28.16 181 TRP A O 1
ATOM 1420 N N . PRO A 1 182 ? -29.467 14.605 -2.982 1.00 28.77 182 PRO A N 1
ATOM 1421 C CA . PRO A 1 182 ? -29.564 15.103 -4.350 1.00 28.77 182 PRO A CA 1
ATOM 1422 C C . PRO A 1 182 ? -28.586 16.253 -4.630 1.00 28.77 182 PRO A C 1
ATOM 1424 O O . PRO A 1 182 ? -28.487 17.211 -3.865 1.00 28.77 182 PRO A O 1
ATOM 1427 N N . TRP A 1 183 ? -27.914 16.192 -5.781 1.00 29.14 183 TRP A N 1
ATOM 1428 C CA . TRP A 1 183 ? -27.219 17.324 -6.400 1.00 29.14 183 TRP A CA 1
ATOM 1429 C C . TRP A 1 183 ? -28.155 17.995 -7.410 1.00 29.14 183 TRP A C 1
ATOM 1431 O O . TRP A 1 183 ? -28.272 17.575 -8.559 1.00 29.14 183 TRP A O 1
ATOM 1441 N N . SER A 1 184 ? -28.838 19.055 -6.987 1.00 30.50 184 SER A N 1
ATOM 1442 C CA . SER A 1 184 ? -29.503 19.993 -7.889 1.00 30.50 184 SER A CA 1
ATOM 1443 C C . SER A 1 184 ? -28.563 21.162 -8.153 1.00 30.50 184 SER A C 1
ATOM 1445 O O . SER A 1 184 ? -28.405 21.993 -7.272 1.00 30.50 184 SER A O 1
ATOM 1447 N N . HIS A 1 185 ? -27.933 21.194 -9.329 1.00 33.69 185 HIS A N 1
ATOM 1448 C CA . HIS A 1 185 ? -27.596 22.385 -10.126 1.00 33.69 185 HIS A CA 1
ATOM 1449 C C . HIS A 1 185 ? -26.585 21.990 -11.202 1.00 33.69 185 HIS A C 1
ATOM 1451 O O . HIS A 1 185 ? -25.397 22.001 -10.936 1.00 33.69 185 HIS A O 1
ATOM 1457 N N . LEU A 1 186 ? -27.057 21.681 -12.413 1.00 31.38 186 LEU A N 1
ATOM 1458 C CA . LEU A 1 186 ? -26.380 21.940 -13.691 1.00 31.38 186 LEU A CA 1
ATOM 1459 C C . LEU A 1 186 ? -27.440 21.784 -14.802 1.00 31.38 186 LEU A C 1
ATOM 1461 O O . LEU A 1 186 ? -28.236 20.848 -14.796 1.00 31.38 186 LEU A O 1
ATOM 1465 N N . ARG A 1 187 ? -27.527 22.770 -15.704 1.00 30.39 187 ARG A N 1
ATOM 1466 C CA . ARG A 1 187 ? -28.549 22.854 -16.765 1.00 30.39 187 ARG A CA 1
ATOM 1467 C C . ARG A 1 187 ? -28.316 21.788 -17.856 1.00 30.39 187 ARG A C 1
ATOM 1469 O O . ARG A 1 187 ? -27.163 21.468 -18.131 1.00 30.39 187 ARG A O 1
ATOM 1476 N N . PRO A 1 188 ? -29.368 21.291 -18.535 1.00 31.69 188 PRO A N 1
ATOM 1477 C CA . PRO A 1 188 ? -29.233 20.238 -19.538 1.00 31.69 188 PRO A CA 1
ATOM 1478 C C . PRO A 1 188 ? -28.750 20.781 -20.894 1.00 31.69 188 PRO A C 1
ATOM 1480 O O . PRO A 1 188 ? -29.434 21.576 -21.541 1.00 31.69 188 PRO A O 1
ATOM 1483 N N . CYS A 1 189 ? -27.602 20.290 -21.368 1.00 27.69 189 CYS A N 1
ATOM 1484 C CA . CYS A 1 189 ? -27.233 20.352 -22.782 1.00 27.69 189 CYS A CA 1
ATOM 1485 C C . CYS A 1 189 ? -28.067 19.326 -23.566 1.00 27.69 189 CYS A C 1
ATOM 1487 O O . CYS A 1 189 ? -27.918 18.119 -23.388 1.00 27.69 189 CYS A O 1
ATOM 1489 N N . ARG A 1 190 ? -28.952 19.812 -24.444 1.00 35.59 190 ARG A N 1
ATOM 1490 C CA . ARG A 1 190 ? -29.657 19.002 -25.449 1.00 35.59 190 ARG A CA 1
ATOM 1491 C C . ARG A 1 190 ? -28.663 18.499 -26.495 1.00 35.59 190 ARG A C 1
ATOM 1493 O O . ARG A 1 190 ? -28.094 19.310 -27.219 1.00 35.59 190 ARG A O 1
ATOM 1500 N N . ILE A 1 191 ? -28.561 17.184 -26.665 1.00 32.47 191 ILE A N 1
ATOM 1501 C CA . ILE A 1 191 ? -28.054 16.577 -27.900 1.00 32.47 191 ILE A CA 1
ATOM 1502 C C . ILE A 1 191 ? -29.151 15.657 -28.443 1.00 32.47 191 ILE A C 1
ATOM 1504 O O . ILE A 1 191 ? -29.686 14.816 -27.727 1.00 32.47 191 ILE A O 1
ATOM 1508 N N . ARG A 1 192 ? -29.542 15.911 -29.698 1.00 30.69 192 ARG A N 1
ATOM 1509 C CA . ARG A 1 192 ? -30.562 15.177 -30.459 1.00 30.69 192 ARG A CA 1
ATOM 1510 C C . ARG A 1 192 ? -30.069 13.768 -30.794 1.00 30.69 192 ARG A C 1
ATOM 1512 O O . ARG A 1 192 ? -28.964 13.623 -31.307 1.00 30.69 192 ARG A O 1
ATOM 1519 N N . CYS A 1 193 ? -30.929 12.771 -30.611 1.00 29.55 193 CYS A N 1
ATOM 1520 C CA . CYS A 1 193 ? -30.814 11.476 -31.282 1.00 29.55 193 CYS A CA 1
ATOM 1521 C C . CYS A 1 193 ? -31.207 11.613 -32.767 1.00 29.55 193 CYS A C 1
ATOM 1523 O O . CYS A 1 193 ? -32.191 12.301 -33.056 1.00 29.55 193 CYS A O 1
ATOM 1525 N N . PRO A 1 194 ? -30.506 10.956 -33.706 1.00 33.28 194 PRO A N 1
ATOM 1526 C CA . PRO A 1 194 ? -31.045 10.678 -35.026 1.00 33.28 194 PRO A CA 1
ATOM 1527 C C . PRO A 1 194 ? -31.932 9.426 -34.988 1.00 33.28 194 PRO A C 1
ATOM 1529 O O . PRO A 1 194 ? -31.576 8.397 -34.417 1.00 33.28 194 PRO A O 1
ATOM 1532 N N . THR A 1 195 ? -33.108 9.584 -35.582 1.00 36.19 195 THR A N 1
ATOM 1533 C CA . THR A 1 195 ? -34.239 8.661 -35.654 1.00 36.19 195 THR A CA 1
ATOM 1534 C C . THR A 1 195 ? -33.973 7.456 -36.559 1.00 36.19 195 THR A C 1
ATOM 1536 O O . THR A 1 195 ? -33.278 7.558 -37.569 1.00 36.19 195 THR A O 1
ATOM 1539 N N . GLU A 1 196 ? -34.597 6.339 -36.186 1.00 33.31 196 GLU A N 1
ATOM 1540 C CA . GLU A 1 196 ? -34.745 5.083 -36.920 1.00 33.31 196 GLU A CA 1
ATOM 1541 C C . GLU A 1 196 ? -35.167 5.249 -38.391 1.00 33.31 196 GLU A C 1
ATOM 1543 O O . GLU A 1 196 ? -36.062 6.026 -38.733 1.00 33.31 196 GLU A O 1
ATOM 1548 N N . LEU A 1 197 ? -34.568 4.431 -39.260 1.00 37.78 197 LEU A N 1
ATOM 1549 C CA . LEU A 1 197 ? -34.961 4.236 -40.654 1.00 37.78 197 LEU A CA 1
ATOM 1550 C C . LEU A 1 197 ? -35.960 3.068 -40.771 1.00 37.78 197 LEU A C 1
ATOM 1552 O O . LEU A 1 197 ? -35.584 1.904 -40.828 1.00 37.78 197 LEU A O 1
ATOM 1556 N N . SER A 1 198 ? -37.242 3.439 -40.805 1.00 36.62 198 SER A N 1
ATOM 1557 C CA . SER A 1 198 ? -38.324 2.976 -41.697 1.00 36.62 198 SER A CA 1
ATOM 1558 C C . SER A 1 198 ? -38.292 1.536 -42.262 1.00 36.62 198 SER A C 1
ATOM 1560 O O . SER A 1 198 ? -37.697 1.284 -43.311 1.00 36.62 198 SER A O 1
ATOM 1562 N N . HIS A 1 199 ? -39.146 0.661 -41.715 1.00 37.16 199 HIS A N 1
ATOM 1563 C CA . HIS A 1 199 ? -39.727 -0.490 -42.423 1.00 37.16 199 HIS A CA 1
ATOM 1564 C C . HIS A 1 199 ? -40.993 -0.065 -43.202 1.00 37.16 199 HIS A C 1
ATOM 1566 O O . HIS A 1 199 ? -41.911 0.510 -42.620 1.00 37.16 199 HIS A O 1
ATOM 1572 N N . ARG A 1 200 ? -41.075 -0.379 -44.505 1.00 46.09 200 ARG A N 1
ATOM 1573 C CA . ARG A 1 200 ? -42.325 -0.355 -45.299 1.00 46.09 200 ARG A CA 1
ATOM 1574 C C . ARG A 1 200 ? -42.780 -1.792 -45.602 1.00 46.09 200 ARG A C 1
ATOM 1576 O O . ARG A 1 200 ? -41.917 -2.608 -45.921 1.00 46.09 200 ARG A O 1
ATOM 1583 N N . PRO A 1 201 ? -44.090 -2.103 -45.573 1.00 52.38 201 PRO A N 1
ATOM 1584 C CA . PRO A 1 201 ? -44.620 -3.378 -46.053 1.00 52.38 201 PRO A CA 1
ATOM 1585 C C . PRO A 1 201 ? -44.971 -3.337 -47.560 1.00 52.38 201 PRO A C 1
ATOM 1587 O O . PRO A 1 201 ? -45.143 -2.248 -48.119 1.00 52.38 201 PRO A O 1
ATOM 1590 N N . PRO A 1 202 ? -45.072 -4.504 -48.229 1.00 54.75 202 PRO A N 1
ATOM 1591 C CA . PRO A 1 202 ? -45.268 -4.598 -49.674 1.00 54.75 202 PRO A CA 1
ATOM 1592 C C . PRO A 1 202 ? -46.741 -4.457 -50.084 1.00 54.75 202 PRO A C 1
ATOM 1594 O O . PRO A 1 202 ? -47.649 -4.873 -49.368 1.00 54.75 202 PRO A O 1
ATOM 1597 N N . THR A 1 203 ? -46.965 -3.897 -51.272 1.00 59.53 203 THR A N 1
ATOM 1598 C CA . THR A 1 203 ? -48.273 -3.786 -51.937 1.00 59.53 203 THR A CA 1
ATOM 1599 C C . THR A 1 203 ? -48.362 -4.833 -53.051 1.00 59.53 203 THR A C 1
ATOM 1601 O O . THR A 1 203 ? -47.436 -4.960 -53.849 1.00 59.53 203 THR A O 1
ATOM 1604 N N . ILE A 1 204 ? -49.464 -5.586 -53.090 1.00 49.06 204 ILE A N 1
ATOM 1605 C CA . ILE A 1 204 ? -49.809 -6.558 -54.143 1.00 49.06 204 ILE A CA 1
ATOM 1606 C C . ILE A 1 204 ? -50.670 -5.830 -55.193 1.00 49.06 204 ILE A C 1
ATOM 1608 O O . ILE A 1 204 ? -51.595 -5.123 -54.785 1.00 49.06 204 ILE A O 1
ATOM 1612 N N . PRO A 1 205 ? -50.403 -5.965 -56.504 1.00 61.41 205 PRO A N 1
ATOM 1613 C CA . PRO A 1 205 ? -51.231 -5.364 -57.548 1.00 61.41 205 PRO A CA 1
ATOM 1614 C C . PRO A 1 205 ? -52.339 -6.322 -58.041 1.00 61.41 205 PRO A C 1
ATOM 1616 O O . PRO A 1 205 ? -52.198 -7.536 -57.872 1.00 61.41 205 PRO A O 1
ATOM 1619 N N . PRO A 1 206 ? -53.416 -5.799 -58.659 1.00 67.12 206 PRO A N 1
ATOM 1620 C CA . PRO A 1 206 ? -54.279 -6.568 -59.555 1.00 67.12 206 PRO A CA 1
ATOM 1621 C C . PRO A 1 206 ? -53.643 -6.786 -60.937 1.00 67.12 206 PRO A C 1
ATOM 1623 O O . PRO A 1 206 ? -52.839 -5.925 -61.370 1.00 67.12 206 PRO A O 1
#

pLDDT: mean 70.57, std 27.19, range [25.72, 98.25]

Secondary structure (DSSP, 8-state):
----EEEEEEEEEPPTT--HHHHHHHHHHHHHHHHHHSGGGGEEEEE-TT-SSTT-EEEEE-PPPEEEEEE-TTSS-BHHHHHHTT--TTTS-HHHHSSS-SS-S--SSEESEEEEEEEEBTEEEEEEEEE--------------TT----PPPGGGS---------------------PPP---------PPPPP----PPPPP-